Protein AF-A0A7U9RR04-F1 (afdb_monomer_lite)

Structure (mmCIF, N/CA/C/O backbone):
data_AF-A0A7U9RR04-F1
#
_entry.id   AF-A0A7U9RR04-F1
#
loop_
_atom_site.group_PDB
_atom_site.id
_atom_site.type_symbol
_atom_site.label_atom_id
_atom_site.label_alt_id
_atom_site.label_comp_id
_atom_site.label_asym_id
_atom_site.label_entity_id
_atom_site.label_seq_id
_atom_site.pdbx_PDB_ins_code
_atom_site.Cartn_x
_atom_site.Cartn_y
_atom_site.Cartn_z
_atom_site.occupancy
_atom_site.B_iso_or_equiv
_atom_site.auth_seq_id
_atom_site.auth_comp_id
_atom_site.auth_asym_id
_atom_site.auth_atom_id
_atom_site.pdbx_PDB_model_num
ATOM 1 N N . MET A 1 1 ? -6.476 0.938 -19.647 1.00 57.84 1 MET A N 1
ATOM 2 C CA . MET A 1 1 ? -6.197 -0.479 -19.330 1.00 57.84 1 MET A CA 1
ATOM 3 C C . MET A 1 1 ? -5.386 -0.467 -18.049 1.00 57.84 1 MET A C 1
ATOM 5 O O . MET A 1 1 ? -4.380 0.226 -18.029 1.00 57.84 1 MET A O 1
ATOM 9 N N . ILE A 1 2 ? -5.877 -1.112 -16.991 1.00 77.31 2 ILE A N 1
ATOM 10 C CA . ILE A 1 2 ? -5.195 -1.214 -15.692 1.00 77.31 2 ILE A CA 1
ATOM 11 C C . ILE A 1 2 ? -4.147 -2.311 -15.855 1.00 77.31 2 ILE A C 1
ATOM 13 O O . ILE A 1 2 ? -4.520 -3.467 -16.023 1.00 77.31 2 ILE A O 1
ATOM 17 N N . SER A 1 3 ? -2.876 -1.935 -15.937 1.00 88.44 3 SER A N 1
ATOM 18 C CA . SER A 1 3 ? -1.761 -2.870 -16.095 1.00 88.44 3 SER A CA 1
ATOM 19 C C . SER A 1 3 ? -0.471 -2.170 -15.695 1.00 88.44 3 SER A C 1
ATOM 21 O O . SER A 1 3 ? -0.261 -1.012 -16.068 1.00 88.44 3 SER A O 1
ATOM 23 N N . ILE A 1 4 ? 0.404 -2.858 -14.965 1.00 88.69 4 ILE A N 1
ATOM 24 C CA . ILE A 1 4 ? 1.679 -2.312 -14.480 1.00 88.69 4 ILE A CA 1
ATOM 25 C C . ILE A 1 4 ? 2.659 -2.003 -15.614 1.00 88.69 4 ILE A C 1
ATOM 27 O O . ILE A 1 4 ? 3.619 -1.265 -15.419 1.00 88.69 4 ILE A O 1
ATOM 31 N N . ILE A 1 5 ? 2.417 -2.510 -16.827 1.00 90.38 5 ILE A N 1
ATOM 32 C CA . ILE A 1 5 ? 3.210 -2.136 -18.006 1.00 90.38 5 ILE A CA 1
ATOM 33 C C . ILE A 1 5 ? 3.003 -0.665 -18.387 1.00 90.38 5 ILE A C 1
ATOM 35 O O . ILE A 1 5 ? 3.843 -0.063 -19.053 1.00 90.38 5 ILE A O 1
ATOM 39 N N . ASN A 1 6 ? 1.871 -0.081 -17.991 1.00 88.44 6 ASN A N 1
ATOM 40 C CA . ASN A 1 6 ? 1.557 1.311 -18.241 1.00 88.44 6 ASN A CA 1
ATOM 41 C C . ASN A 1 6 ? 2.183 2.178 -17.143 1.00 88.44 6 ASN A C 1
ATOM 43 O O . ASN A 1 6 ? 1.779 2.103 -15.986 1.00 88.44 6 ASN A O 1
ATOM 47 N N . TRP A 1 7 ? 3.153 3.015 -17.520 1.00 87.94 7 TRP A N 1
ATOM 48 C CA . TRP A 1 7 ? 3.870 3.881 -16.582 1.00 87.94 7 TRP A CA 1
ATOM 49 C C . TRP A 1 7 ? 2.954 4.760 -15.707 1.00 87.94 7 TRP A C 1
ATOM 51 O O . TRP A 1 7 ? 3.095 4.687 -14.489 1.00 87.94 7 TRP A O 1
ATOM 61 N N . PRO A 1 8 ? 1.978 5.508 -16.265 1.00 87.75 8 PRO A N 1
ATOM 62 C CA . PRO A 1 8 ? 0.986 6.238 -15.473 1.00 87.75 8 PRO A CA 1
ATOM 63 C C . PRO A 1 8 ? 0.329 5.420 -14.361 1.00 87.75 8 PRO A C 1
ATOM 65 O O . PRO A 1 8 ? 0.243 5.862 -13.216 1.00 87.75 8 PRO A O 1
ATOM 68 N N . PHE A 1 9 ? -0.122 4.210 -14.699 1.00 89.00 9 PHE A N 1
ATOM 69 C CA . PHE A 1 9 ? -0.747 3.322 -13.732 1.00 89.00 9 PHE A CA 1
ATOM 70 C C . PHE A 1 9 ? 0.256 2.823 -12.691 1.00 89.00 9 PHE A C 1
ATOM 72 O O . PHE A 1 9 ? -0.046 2.863 -11.502 1.00 89.00 9 PHE A O 1
ATOM 79 N N . LEU A 1 10 ? 1.442 2.378 -13.115 1.00 91.38 10 LEU A N 1
ATOM 80 C CA . LEU A 1 10 ? 2.471 1.888 -12.199 1.00 91.38 10 LEU A CA 1
ATOM 81 C C . LEU A 1 10 ? 2.908 2.968 -11.211 1.00 91.38 10 LEU A C 1
ATOM 83 O O . LEU A 1 10 ? 3.030 2.690 -10.024 1.00 91.38 10 LEU A O 1
ATOM 87 N N . HIS A 1 11 ? 3.122 4.195 -11.677 1.00 89.88 11 HIS A N 1
ATOM 88 C CA . HIS A 1 11 ? 3.513 5.294 -10.804 1.00 89.88 11 HIS A CA 1
ATOM 89 C C . HIS A 1 11 ? 2.420 5.577 -9.771 1.00 89.88 11 HIS A C 1
ATOM 91 O O . HIS A 1 11 ? 2.720 5.609 -8.580 1.00 89.88 11 HIS A O 1
ATOM 97 N N . TYR A 1 12 ? 1.154 5.694 -10.190 1.00 90.06 12 TYR A N 1
ATOM 98 C CA . TYR A 1 12 ? 0.020 5.774 -9.257 1.00 90.06 12 TYR A CA 1
ATOM 99 C C . TYR A 1 12 ? 0.043 4.621 -8.239 1.00 90.06 12 TYR A C 1
ATOM 101 O O . TYR A 1 12 ? -0.064 4.852 -7.035 1.00 90.06 12 TYR A O 1
ATOM 109 N N . TRP A 1 13 ? 0.219 3.391 -8.722 1.00 92.94 13 TRP A N 1
ATOM 110 C CA . TRP A 1 13 ? 0.186 2.182 -7.907 1.00 92.94 13 TRP A CA 1
ATOM 111 C C . TRP A 1 13 ? 1.279 2.178 -6.833 1.00 92.94 13 TRP A C 1
ATOM 113 O O . TRP A 1 13 ? 0.995 1.885 -5.673 1.00 92.94 13 TRP A O 1
ATOM 123 N N . LEU A 1 14 ? 2.508 2.564 -7.191 1.00 93.50 14 LEU A N 1
ATOM 124 C CA . LEU A 1 14 ? 3.641 2.638 -6.264 1.00 93.50 14 LEU A CA 1
ATOM 125 C C . LEU A 1 14 ? 3.381 3.612 -5.100 1.00 93.50 14 LEU A C 1
ATOM 127 O O . LEU A 1 14 ? 3.750 3.313 -3.968 1.00 93.50 14 LEU A O 1
ATOM 131 N N . TYR A 1 15 ? 2.691 4.730 -5.347 1.00 90.19 15 TYR A N 1
ATOM 132 C CA . TYR A 1 15 ? 2.271 5.652 -4.284 1.00 90.19 15 TYR A CA 1
ATOM 133 C C . TYR A 1 15 ? 1.107 5.105 -3.459 1.00 90.19 15 TYR A C 1
ATOM 135 O O . TYR A 1 15 ? 1.185 5.026 -2.236 1.00 90.19 15 TYR A O 1
ATOM 143 N N . ALA A 1 16 ? 0.016 4.733 -4.129 1.00 90.19 16 ALA A N 1
ATOM 144 C CA . ALA A 1 16 ? -1.266 4.478 -3.480 1.00 90.19 16 ALA A CA 1
ATOM 145 C C . ALA A 1 16 ? -1.314 3.142 -2.721 1.00 90.19 16 ALA A C 1
ATOM 147 O O . ALA A 1 16 ? -2.088 2.994 -1.769 1.00 90.19 16 ALA A O 1
ATOM 148 N N . ALA A 1 17 ? -0.524 2.158 -3.160 1.00 92.50 17 ALA A N 1
ATOM 149 C CA . ALA A 1 17 ? -0.604 0.788 -2.669 1.00 92.50 17 ALA A CA 1
ATOM 150 C C . ALA A 1 17 ? 0.470 0.441 -1.622 1.00 92.50 17 ALA A C 1
ATOM 152 O O . ALA A 1 17 ? 0.236 -0.457 -0.817 1.00 92.50 17 ALA A O 1
ATOM 153 N N . PHE A 1 18 ? 1.590 1.174 -1.562 1.00 90.31 18 PHE A N 1
ATOM 154 C CA . PHE A 1 18 ? 2.725 0.887 -0.664 1.00 90.31 18 PHE A CA 1
ATOM 155 C C . PHE A 1 18 ? 3.020 2.001 0.360 1.00 90.31 18 PHE A C 1
ATOM 157 O O . PHE A 1 18 ? 4.162 2.454 0.461 1.00 90.31 18 PHE A O 1
ATOM 164 N N . PRO A 1 19 ? 2.037 2.472 1.149 1.00 81.44 19 PRO A N 1
ATOM 165 C CA . PRO A 1 19 ? 2.275 3.558 2.102 1.00 81.44 19 PRO A CA 1
ATOM 166 C C . PRO A 1 19 ? 3.148 3.156 3.300 1.00 81.44 19 PRO A C 1
ATOM 168 O O . PRO A 1 19 ? 3.658 4.037 3.977 1.00 81.44 19 PRO A O 1
ATOM 171 N N . HIS A 1 20 ? 3.329 1.854 3.543 1.00 80.12 20 HIS A N 1
ATOM 172 C CA . HIS A 1 20 ? 4.214 1.323 4.587 1.00 80.12 20 HIS A CA 1
ATOM 173 C C . HIS A 1 20 ? 5.688 1.280 4.167 1.00 80.12 20 HIS A C 1
ATOM 175 O O . HIS A 1 20 ? 6.570 1.250 5.013 1.00 80.12 20 HIS A O 1
ATOM 181 N N . CYS A 1 21 ? 5.975 1.340 2.864 1.00 87.38 21 CYS A N 1
ATOM 182 C CA . CYS A 1 21 ? 7.341 1.428 2.362 1.00 87.38 21 CYS A CA 1
A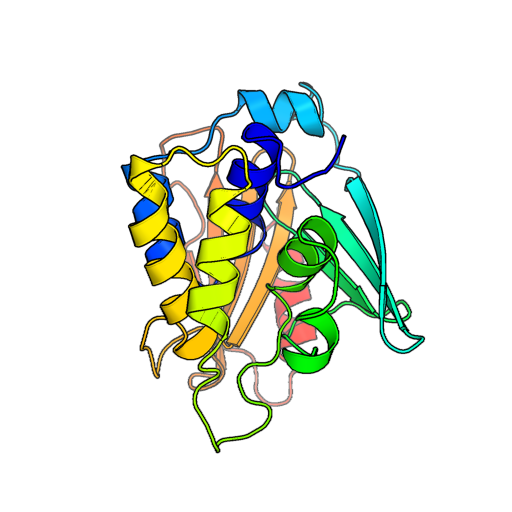TOM 183 C C . CYS A 1 21 ? 7.795 2.901 2.354 1.00 87.38 21 CYS A C 1
ATOM 185 O O . CYS A 1 21 ? 7.899 3.521 1.294 1.00 87.38 21 CYS A O 1
ATOM 187 N N . TYR A 1 22 ? 8.035 3.495 3.520 1.00 84.62 22 TYR A N 1
ATOM 188 C CA . TYR A 1 22 ? 8.605 4.837 3.703 1.00 84.62 22 TYR A CA 1
ATOM 189 C C . TYR A 1 22 ? 9.835 5.127 2.831 1.00 84.62 22 TYR A C 1
ATOM 191 O O . TYR A 1 22 ? 9.945 6.221 2.271 1.00 84.62 22 TYR A O 1
ATOM 199 N N . GLY A 1 23 ? 10.756 4.173 2.678 1.00 87.75 23 GLY A N 1
ATOM 200 C CA . GLY A 1 23 ? 11.920 4.294 1.798 1.00 87.75 23 GLY A CA 1
ATOM 201 C C . GLY A 1 23 ? 11.505 4.544 0.349 1.00 87.75 23 GLY A C 1
ATOM 202 O O . GLY A 1 23 ? 12.006 5.470 -0.297 1.00 87.75 23 GLY A O 1
ATOM 203 N N . LEU A 1 24 ? 10.507 3.789 -0.121 1.00 91.88 24 LEU A N 1
ATOM 204 C CA . LEU A 1 24 ? 9.911 3.969 -1.441 1.00 91.88 24 LEU A CA 1
ATOM 205 C C . LEU A 1 24 ? 9.199 5.322 -1.533 1.00 91.88 24 LEU A C 1
ATOM 207 O O . LEU A 1 24 ? 9.455 6.065 -2.477 1.00 91.88 24 LEU A O 1
ATOM 211 N N . GLN A 1 25 ? 8.357 5.679 -0.559 1.00 88.12 25 GLN A N 1
ATOM 212 C CA . GLN A 1 25 ? 7.621 6.949 -0.570 1.00 88.12 25 GLN A CA 1
ATOM 213 C C . GLN A 1 25 ? 8.573 8.152 -0.652 1.00 88.12 25 GLN A C 1
ATOM 215 O O . GLN A 1 25 ? 8.393 9.034 -1.493 1.00 88.12 25 GLN A O 1
ATOM 220 N N . ASN A 1 26 ? 9.642 8.157 0.149 1.00 88.06 26 ASN A N 1
ATOM 221 C CA . ASN A 1 26 ? 10.666 9.204 0.127 1.00 88.06 26 ASN A CA 1
ATOM 222 C C . ASN A 1 26 ? 11.401 9.273 -1.216 1.00 88.06 26 ASN A C 1
ATOM 224 O O . ASN A 1 26 ? 11.666 10.366 -1.726 1.00 88.06 26 ASN A O 1
ATOM 228 N N . TYR A 1 27 ? 11.732 8.118 -1.799 1.00 91.94 27 TYR A N 1
ATOM 229 C CA . TYR A 1 27 ? 12.376 8.061 -3.107 1.00 91.94 27 TYR A CA 1
ATOM 230 C C . TYR A 1 27 ? 11.467 8.634 -4.195 1.00 91.94 27 TYR A C 1
ATOM 232 O O . TYR A 1 27 ? 11.885 9.510 -4.958 1.00 91.94 27 TYR A O 1
ATOM 240 N N . LEU A 1 28 ? 10.213 8.182 -4.239 1.00 91.56 28 LEU A N 1
ATOM 241 C CA . LEU A 1 28 ? 9.238 8.640 -5.218 1.00 91.56 28 LEU A CA 1
ATOM 242 C C . LEU A 1 28 ? 9.018 10.151 -5.092 1.00 91.56 28 LEU A C 1
ATOM 244 O O . LEU A 1 28 ? 9.171 10.861 -6.077 1.00 91.56 28 LEU A O 1
ATOM 248 N N . LEU A 1 29 ? 8.775 10.681 -3.887 1.00 87.56 29 LEU A N 1
ATOM 249 C CA . LEU A 1 29 ? 8.591 12.126 -3.668 1.00 87.56 29 LEU A CA 1
ATOM 250 C C . LEU A 1 29 ? 9.752 12.969 -4.209 1.00 87.56 29 LEU A C 1
ATOM 252 O O . LEU A 1 29 ? 9.538 14.078 -4.698 1.00 87.56 29 LEU A O 1
ATOM 256 N N . LYS A 1 30 ? 10.978 12.448 -4.135 1.00 90.31 30 LYS A N 1
ATOM 257 C CA . LYS A 1 30 ? 12.182 13.164 -4.556 1.00 90.31 30 LYS A CA 1
ATOM 258 C C . LYS A 1 30 ? 12.446 13.088 -6.058 1.00 90.31 30 LYS A C 1
ATOM 260 O O . LYS A 1 30 ? 12.899 14.074 -6.637 1.00 90.31 30 LYS A O 1
ATOM 265 N N . TYR A 1 31 ? 12.239 11.925 -6.669 1.00 92.62 31 TYR A N 1
ATOM 266 C CA . TYR A 1 31 ? 12.699 11.652 -8.037 1.00 92.62 31 TYR A CA 1
ATOM 267 C C . TYR A 1 31 ? 11.565 11.473 -9.043 1.00 92.62 31 TYR A C 1
ATOM 269 O O . TYR A 1 31 ? 11.753 11.723 -10.230 1.00 92.62 31 TYR A O 1
ATOM 277 N N . LEU A 1 32 ? 10.396 11.0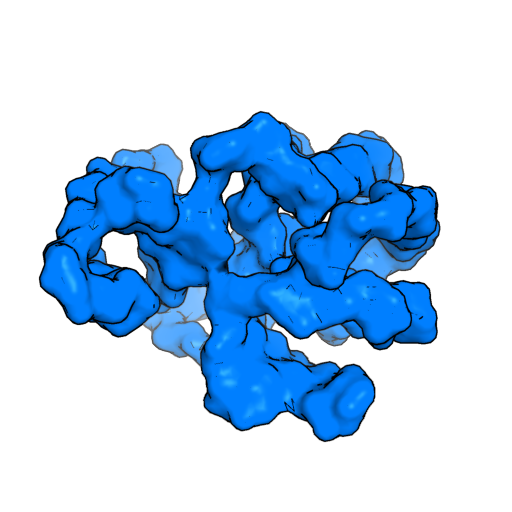61 -8.569 1.00 89.56 32 LEU A N 1
ATOM 278 C CA . LEU A 1 32 ? 9.222 10.717 -9.358 1.00 89.56 32 LEU A CA 1
ATOM 279 C C . LEU A 1 32 ? 7.970 11.284 -8.668 1.00 89.56 32 LEU A C 1
ATOM 281 O O . LEU A 1 32 ? 7.101 10.512 -8.267 1.00 89.56 32 LEU A O 1
ATOM 285 N N . PRO A 1 33 ? 7.867 12.613 -8.474 1.00 81.56 33 PRO A N 1
ATOM 286 C CA . PRO A 1 33 ? 6.768 13.200 -7.726 1.00 81.56 33 PRO A CA 1
ATOM 287 C C . PRO A 1 33 ? 5.422 12.922 -8.396 1.00 81.56 33 PRO A C 1
ATOM 289 O O . PRO A 1 33 ? 5.323 12.679 -9.602 1.00 81.56 33 PRO A O 1
ATOM 292 N N . TYR A 1 34 ? 4.375 12.966 -7.582 1.00 73.31 34 TYR A N 1
ATOM 293 C CA . TYR A 1 34 ? 3.012 12.699 -8.007 1.00 73.31 34 TYR A CA 1
ATOM 294 C C . TYR A 1 34 ? 2.597 13.603 -9.186 1.00 73.31 34 TYR A C 1
ATOM 296 O O . TYR A 1 34 ? 2.760 14.821 -9.129 1.00 73.31 34 TYR A O 1
ATOM 304 N N . SER A 1 35 ? 2.021 13.020 -10.244 1.00 71.12 35 SER A N 1
ATOM 305 C CA . SER A 1 35 ? 1.478 13.773 -11.383 1.00 71.12 35 SER A CA 1
ATOM 306 C C . SER A 1 35 ? -0.050 13.774 -11.365 1.00 71.12 35 SER A C 1
ATOM 308 O O . SER A 1 35 ? -0.688 12.721 -11.441 1.00 71.12 35 SER A O 1
ATOM 310 N N . GLN A 1 36 ? -0.654 14.968 -11.333 1.00 71.88 36 GLN A N 1
ATOM 311 C CA . GLN A 1 36 ? -2.111 15.125 -11.441 1.00 71.88 36 GLN A CA 1
ATOM 312 C C . GLN A 1 36 ? -2.664 14.583 -12.768 1.00 71.88 36 GLN A C 1
ATOM 314 O O . GLN A 1 36 ? -3.822 14.173 -12.835 1.00 71.88 36 GLN A O 1
ATOM 319 N N . GLU A 1 37 ? -1.840 14.527 -13.818 1.00 70.12 37 GLU A N 1
ATOM 320 C CA . GLU A 1 37 ? -2.254 14.038 -15.134 1.00 70.12 37 GLU A CA 1
ATOM 321 C C . GLU A 1 37 ? -2.767 12.595 -15.078 1.00 70.12 37 GLU A C 1
ATOM 323 O O . GLU A 1 37 ? -3.706 12.249 -15.793 1.00 70.12 37 GLU A O 1
ATOM 328 N N . TRP A 1 38 ? -2.208 11.752 -14.209 1.00 70.50 38 TRP A N 1
ATOM 329 C CA . TRP A 1 38 ? -2.617 10.349 -14.118 1.00 70.50 38 TRP A CA 1
ATOM 330 C C . TRP A 1 38 ? -3.865 10.143 -13.280 1.00 70.50 38 TRP A C 1
ATOM 332 O O . TRP A 1 38 ? -4.707 9.329 -13.666 1.00 70.50 38 TRP A O 1
ATOM 342 N N . ILE A 1 39 ? -4.050 10.931 -12.213 1.00 73.25 39 ILE A N 1
ATOM 343 C CA . ILE A 1 39 ? -5.343 10.985 -11.517 1.00 73.25 39 ILE A CA 1
ATOM 344 C C . ILE A 1 39 ? -6.430 11.328 -12.520 1.00 73.25 39 ILE A C 1
ATOM 346 O O . ILE A 1 39 ? -7.452 10.651 -12.566 1.00 73.25 39 ILE A O 1
ATOM 350 N N . TYR A 1 40 ? -6.202 12.334 -13.364 1.00 76.94 40 TYR A N 1
ATOM 351 C CA . TYR A 1 40 ? -7.196 12.741 -14.349 1.00 76.94 40 TYR A CA 1
ATOM 352 C C . TYR A 1 40 ? -7.453 11.671 -15.409 1.00 76.94 40 TYR A C 1
ATOM 354 O O . TYR A 1 40 ? -8.599 11.488 -15.818 1.00 76.94 40 TYR A O 1
ATOM 362 N N . GLN A 1 41 ? -6.427 10.926 -15.827 1.00 75.12 41 GLN A N 1
ATOM 363 C CA . GLN A 1 41 ? -6.595 9.813 -16.766 1.00 75.12 41 GLN A CA 1
ATOM 364 C C . GLN A 1 41 ? -7.397 8.645 -16.175 1.00 75.12 41 GLN A C 1
ATOM 366 O O . GLN A 1 41 ? -8.171 8.021 -16.901 1.00 75.12 41 GLN A O 1
ATOM 371 N N . MET A 1 42 ? -7.223 8.345 -14.886 1.00 73.81 42 MET A N 1
ATOM 372 C CA . MET A 1 42 ? -7.854 7.195 -14.225 1.00 73.81 42 MET A CA 1
ATOM 373 C C . MET A 1 42 ? -9.224 7.522 -13.614 1.00 73.81 42 MET A C 1
ATOM 375 O O . MET A 1 42 ? -10.133 6.696 -13.671 1.00 73.81 42 MET A O 1
ATOM 379 N N . PHE A 1 43 ? -9.381 8.722 -13.056 1.00 76.38 43 PHE A N 1
ATOM 380 C CA . PHE A 1 43 ? -10.518 9.124 -12.217 1.00 76.38 43 PHE A CA 1
ATOM 381 C C . PHE A 1 43 ? -11.269 10.356 -12.741 1.00 76.38 43 PHE A C 1
ATOM 383 O O . PHE A 1 43 ? -12.234 10.801 -12.117 1.00 76.38 43 PHE A O 1
ATOM 390 N N . GLY A 1 44 ? -10.856 10.900 -13.889 1.00 73.75 44 GLY A N 1
ATOM 391 C CA . GLY A 1 44 ? -11.456 12.087 -14.493 1.00 73.75 44 GLY A CA 1
ATOM 392 C C . GLY A 1 44 ? -11.004 13.400 -13.848 1.00 73.75 44 GLY A C 1
ATOM 393 O O . GLY A 1 44 ? -10.326 13.431 -12.826 1.00 73.75 44 GLY A O 1
ATOM 394 N N . THR A 1 45 ? -11.377 14.515 -14.476 1.00 68.56 45 THR A N 1
ATOM 395 C CA . THR A 1 45 ? -10.927 15.868 -14.097 1.00 68.56 45 THR A CA 1
ATOM 396 C C . THR A 1 45 ? -11.792 16.544 -13.035 1.00 68.56 45 THR A C 1
ATOM 398 O O . THR A 1 45 ? -11.436 17.617 -12.555 1.00 68.56 45 THR A O 1
ATOM 401 N N . ASP A 1 46 ? -12.950 15.973 -12.690 1.00 68.00 46 ASP A N 1
ATOM 402 C CA . ASP A 1 46 ? -13.842 16.561 -11.689 1.00 68.00 46 ASP A CA 1
ATOM 403 C C . ASP A 1 46 ? -13.391 16.162 -10.282 1.00 68.00 46 ASP A C 1
ATOM 405 O O . ASP A 1 46 ? -13.853 15.183 -9.690 1.00 68.00 46 ASP A O 1
ATOM 409 N N . THR A 1 47 ? -12.441 16.925 -9.743 1.00 61.84 47 THR A N 1
ATOM 410 C CA . THR A 1 47 ? -11.883 16.666 -8.415 1.00 61.84 47 THR A CA 1
ATOM 411 C C . THR A 1 47 ? -12.909 16.839 -7.297 1.00 61.84 47 THR A C 1
ATOM 413 O O . THR A 1 47 ? -12.693 16.298 -6.222 1.00 61.84 47 THR A O 1
ATOM 416 N N . LYS A 1 48 ? -14.048 17.505 -7.545 1.00 60.19 48 LYS A N 1
ATOM 417 C CA . LYS A 1 48 ? -15.046 17.865 -6.525 1.00 60.19 48 LYS A CA 1
ATOM 418 C C . LYS A 1 48 ? -16.163 16.840 -6.319 1.00 60.19 48 LYS A C 1
ATOM 420 O O . LYS A 1 48 ? -16.944 17.007 -5.385 1.00 60.19 48 LYS A O 1
ATOM 425 N N . GLN A 1 49 ? -16.265 15.816 -7.164 1.00 63.31 49 GLN A N 1
ATOM 426 C CA . GLN A 1 49 ? -17.246 14.744 -6.981 1.00 63.31 49 GLN A CA 1
ATOM 427 C C . GLN A 1 49 ? -16.750 13.661 -6.022 1.00 63.31 49 GLN A C 1
ATOM 429 O O . GLN A 1 49 ? -15.562 13.342 -5.977 1.00 63.31 49 GLN A O 1
ATOM 434 N N . GLU A 1 50 ? -17.701 13.093 -5.281 1.00 61.81 50 GLU A N 1
ATOM 435 C CA . GLU A 1 50 ? -17.509 11.924 -4.427 1.00 61.81 50 GLU A CA 1
ATOM 436 C C . GLU A 1 50 ? -16.993 10.746 -5.271 1.00 61.81 50 GLU A C 1
ATOM 438 O O . GLU A 1 50 ? -17.510 10.452 -6.354 1.00 61.81 50 GLU A O 1
ATOM 443 N N . ILE A 1 51 ? -15.910 10.115 -4.820 1.00 68.25 51 ILE A N 1
ATOM 444 C CA . ILE A 1 51 ? -15.115 9.216 -5.658 1.00 68.25 51 ILE A CA 1
ATOM 445 C C . ILE A 1 51 ? -15.709 7.815 -5.614 1.00 68.25 51 ILE A C 1
ATOM 447 O O . ILE A 1 51 ? -15.787 7.184 -4.563 1.00 68.25 51 ILE A O 1
ATOM 451 N N . THR A 1 52 ? -16.074 7.298 -6.785 1.00 79.12 52 THR A N 1
ATOM 452 C CA . THR A 1 52 ? -16.320 5.864 -6.954 1.00 79.12 52 THR A CA 1
ATOM 453 C C . THR A 1 52 ? -14.984 5.184 -7.258 1.00 79.12 52 THR A C 1
ATOM 455 O O . THR A 1 52 ? -14.368 5.530 -8.270 1.00 79.12 52 THR A O 1
ATOM 458 N N . PRO A 1 53 ? -14.512 4.236 -6.427 1.00 88.38 53 PRO A N 1
ATOM 459 C CA . PRO A 1 53 ? -13.252 3.558 -6.686 1.00 88.38 53 PRO A CA 1
ATOM 460 C C . PRO A 1 53 ? -13.331 2.718 -7.959 1.00 88.38 53 PRO A C 1
ATOM 462 O O . PRO A 1 53 ? -14.358 2.106 -8.271 1.00 88.38 53 PRO A O 1
ATOM 465 N N . VAL A 1 54 ? -12.211 2.630 -8.670 1.00 89.12 54 VAL A N 1
ATOM 466 C CA . VAL A 1 54 ? -12.052 1.673 -9.761 1.00 89.12 54 VAL A CA 1
ATOM 467 C C . VAL A 1 54 ? -11.904 0.285 -9.147 1.00 89.12 54 VAL A C 1
ATOM 469 O O . VAL A 1 54 ? -11.019 0.041 -8.329 1.00 89.12 54 VAL A O 1
ATOM 472 N N . ILE A 1 55 ? -12.796 -0.626 -9.534 1.00 92.31 55 ILE A N 1
ATOM 473 C CA . ILE A 1 55 ? -12.856 -1.977 -8.979 1.00 92.31 55 ILE A CA 1
ATOM 474 C C . ILE A 1 55 ? -12.112 -2.952 -9.886 1.00 92.31 55 ILE A C 1
ATOM 476 O O . ILE A 1 55 ? -12.431 -3.078 -11.069 1.00 92.31 55 ILE A O 1
ATOM 480 N N . HIS A 1 56 ? -11.174 -3.698 -9.310 1.00 93.31 56 HIS A N 1
ATOM 481 C CA . HIS A 1 56 ? -10.537 -4.845 -9.947 1.00 93.31 56 HIS A CA 1
ATOM 482 C C . HIS A 1 56 ? -10.758 -6.103 -9.106 1.00 93.31 56 HIS A C 1
ATOM 484 O O . HIS A 1 56 ? -10.803 -6.037 -7.879 1.00 93.31 56 HIS A O 1
ATOM 490 N N . LYS A 1 57 ? -10.943 -7.249 -9.761 1.00 94.94 57 LYS A N 1
ATOM 491 C CA . LYS A 1 57 ? -11.244 -8.519 -9.098 1.00 94.94 57 LYS A CA 1
ATOM 492 C C . LYS A 1 57 ? -10.202 -9.558 -9.461 1.00 94.94 57 LYS A C 1
ATOM 494 O O . LYS A 1 57 ? -9.950 -9.778 -10.642 1.00 94.94 57 LYS A O 1
ATOM 499 N N . VAL A 1 58 ? -9.677 -10.226 -8.446 1.00 93.69 58 VAL A N 1
ATOM 500 C CA . VAL A 1 58 ? -8.711 -11.316 -8.571 1.00 93.69 58 VAL A CA 1
ATOM 501 C C . VAL A 1 58 ? -9.232 -12.514 -7.787 1.00 93.69 58 VAL A C 1
ATOM 503 O O . VAL A 1 58 ? -9.865 -12.350 -6.746 1.00 93.69 58 VAL A O 1
ATOM 506 N N . ALA A 1 59 ? -8.975 -13.723 -8.278 1.00 91.50 59 ALA A N 1
ATOM 507 C CA . ALA A 1 59 ? -9.249 -14.949 -7.542 1.00 91.50 59 ALA A CA 1
ATOM 508 C C . ALA A 1 59 ? -7.939 -15.697 -7.281 1.00 91.50 59 ALA A C 1
ATOM 510 O O . ALA A 1 59 ? -7.220 -16.005 -8.232 1.00 91.50 59 ALA A O 1
ATOM 511 N N . ILE A 1 60 ? -7.650 -16.007 -6.015 1.00 89.81 60 ILE A N 1
ATOM 512 C CA . ILE A 1 60 ? -6.503 -16.841 -5.616 1.00 89.81 60 ILE A CA 1
ATOM 513 C C . ILE A 1 60 ? -6.985 -17.914 -4.647 1.00 89.81 60 ILE A C 1
ATOM 515 O O . ILE A 1 60 ? -7.791 -17.618 -3.768 1.00 89.81 60 ILE A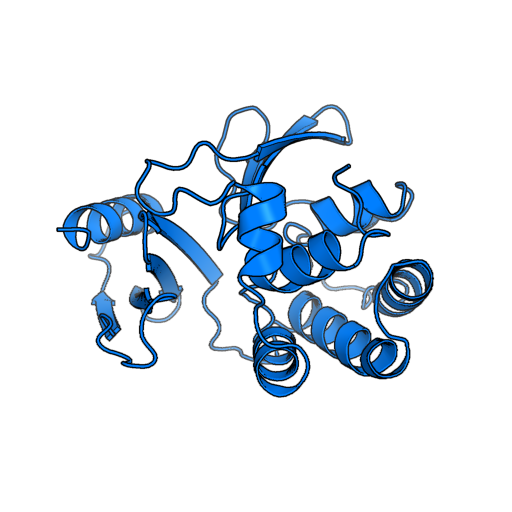 O 1
ATOM 519 N N . ASP A 1 61 ? -6.531 -19.158 -4.805 1.00 86.38 61 ASP A N 1
ATOM 520 C CA . ASP A 1 61 ? -6.854 -20.277 -3.902 1.00 86.38 61 ASP A CA 1
ATOM 521 C C . ASP A 1 61 ? -8.352 -20.408 -3.538 1.00 86.38 61 ASP A C 1
ATOM 523 O O . ASP A 1 61 ? -8.721 -20.794 -2.430 1.00 86.38 61 ASP A O 1
ATOM 527 N N . GLY A 1 62 ? -9.240 -20.067 -4.479 1.00 86.06 62 GLY A N 1
ATOM 528 C CA . GLY A 1 62 ? -10.694 -20.114 -4.292 1.00 86.06 62 GLY A CA 1
ATOM 529 C C . GLY A 1 62 ? -11.309 -18.948 -3.505 1.00 86.06 62 GLY A C 1
ATOM 530 O O . GLY A 1 62 ? -12.513 -18.980 -3.261 1.00 86.06 62 GLY A O 1
ATOM 531 N N . LYS A 1 63 ? -10.528 -17.927 -3.138 1.00 90.19 63 LYS A N 1
ATOM 532 C CA . LYS A 1 63 ? -10.994 -16.687 -2.497 1.00 90.19 63 LYS A CA 1
ATOM 533 C C . LYS A 1 63 ? -11.132 -15.564 -3.518 1.00 90.19 63 LYS A C 1
ATOM 535 O O . LYS A 1 63 ? -10.276 -15.422 -4.395 1.00 90.19 63 LYS A O 1
ATOM 540 N N . GLU A 1 64 ? -12.181 -14.750 -3.395 1.00 94.88 64 GLU A N 1
ATOM 541 C CA . GLU A 1 64 ? -12.324 -13.528 -4.199 1.00 94.88 64 GLU A CA 1
ATOM 542 C C . GLU A 1 64 ? -11.659 -12.358 -3.471 1.00 94.88 64 GLU A C 1
ATOM 544 O O . GLU A 1 64 ? -11.997 -12.055 -2.324 1.00 94.88 64 GLU A O 1
ATOM 549 N N . ILE A 1 65 ? -10.746 -11.679 -4.163 1.00 96.38 65 ILE A N 1
ATOM 550 C CA . ILE A 1 65 ? -10.128 -10.431 -3.724 1.00 96.38 65 ILE A CA 1
ATOM 551 C C . ILE A 1 65 ? -10.647 -9.304 -4.612 1.00 96.38 65 ILE A C 1
ATOM 553 O O . ILE A 1 65 ? -10.529 -9.339 -5.838 1.00 96.38 65 ILE A O 1
ATOM 557 N N . ILE A 1 66 ? -11.214 -8.285 -3.979 1.00 97.00 66 ILE A N 1
ATOM 558 C CA . ILE A 1 66 ? -11.649 -7.050 -4.619 1.00 97.00 66 ILE A CA 1
ATOM 559 C C . ILE A 1 66 ? -10.647 -5.963 -4.249 1.00 97.00 66 ILE A C 1
ATOM 561 O O . ILE A 1 66 ? -10.453 -5.666 -3.073 1.00 97.00 66 ILE A O 1
ATOM 565 N N . ILE A 1 67 ? -10.045 -5.359 -5.264 1.00 95.88 67 ILE A N 1
ATOM 566 C CA . ILE A 1 67 ? -9.126 -4.232 -5.147 1.00 95.88 67 ILE A CA 1
ATOM 567 C C . ILE A 1 67 ? -9.909 -2.974 -5.504 1.00 95.88 67 ILE A C 1
ATOM 569 O O . ILE A 1 67 ? -10.468 -2.868 -6.600 1.00 95.88 67 ILE A O 1
ATOM 573 N N . GLN A 1 68 ? -9.971 -2.037 -4.568 1.00 94.44 68 GLN A N 1
ATOM 574 C CA . GLN A 1 68 ? -10.655 -0.759 -4.714 1.00 94.44 68 GLN A CA 1
ATOM 575 C C . GLN A 1 68 ? -9.599 0.336 -4.825 1.00 94.44 68 GLN A C 1
ATOM 577 O O . GLN A 1 68 ? -8.950 0.692 -3.844 1.00 94.44 68 GLN A O 1
ATOM 582 N N . MET A 1 69 ? -9.406 0.841 -6.037 1.00 92.06 69 MET A N 1
ATOM 583 C CA . MET A 1 69 ? -8.452 1.904 -6.339 1.00 92.06 69 MET A CA 1
ATOM 584 C C . MET A 1 69 ? -9.158 3.256 -6.252 1.00 92.06 69 MET A C 1
ATOM 586 O O . MET A 1 69 ? -10.057 3.527 -7.048 1.00 92.06 69 MET A O 1
ATOM 590 N N . TYR A 1 70 ? -8.757 4.091 -5.297 1.00 90.19 70 TYR A N 1
ATOM 591 C CA . TYR A 1 70 ? -9.156 5.498 -5.174 1.00 90.19 70 TYR A CA 1
ATOM 592 C C . TYR A 1 70 ? -8.038 6.401 -5.712 1.00 90.19 70 TYR A C 1
ATOM 594 O O . TYR A 1 70 ? -7.027 5.887 -6.191 1.00 90.19 70 TYR A O 1
ATOM 602 N N . ARG A 1 71 ? -8.167 7.734 -5.682 1.00 86.38 71 ARG A N 1
ATOM 603 C CA . ARG A 1 71 ? -7.159 8.592 -6.344 1.00 86.38 71 ARG A CA 1
ATOM 604 C C . ARG A 1 71 ? -5.832 8.584 -5.604 1.00 86.38 71 ARG A C 1
ATOM 606 O O . ARG A 1 71 ? -4.786 8.629 -6.250 1.00 86.38 71 ARG A O 1
ATOM 613 N N . TYR A 1 72 ? -5.869 8.493 -4.277 1.00 86.12 72 TYR A N 1
ATOM 614 C CA . TYR A 1 72 ? -4.660 8.573 -3.451 1.00 86.12 72 TYR A CA 1
ATOM 615 C C . TYR A 1 72 ? -4.356 7.297 -2.666 1.00 86.12 72 TYR A C 1
ATOM 617 O O . TYR A 1 72 ? -3.270 7.175 -2.107 1.00 86.12 72 TYR A O 1
ATOM 625 N N . HIS A 1 73 ? -5.270 6.326 -2.633 1.00 90.56 73 HIS A N 1
ATOM 626 C CA . HIS A 1 73 ? -5.053 5.078 -1.906 1.00 90.56 73 HIS A CA 1
ATOM 627 C C . HIS A 1 73 ? -5.730 3.867 -2.544 1.00 90.56 73 HIS A C 1
ATOM 629 O O . HIS A 1 73 ? -6.588 3.982 -3.419 1.00 90.56 73 HIS A O 1
ATOM 635 N N . VAL A 1 74 ? -5.337 2.686 -2.067 1.00 93.06 74 VAL A N 1
ATOM 636 C CA . VAL A 1 74 ? -5.954 1.404 -2.421 1.00 93.06 74 VAL A CA 1
ATOM 637 C C . VAL A 1 74 ? -6.483 0.708 -1.170 1.00 93.06 74 VAL A C 1
ATOM 639 O O . VAL A 1 74 ? -5.822 0.702 -0.127 1.00 93.06 74 VAL A O 1
ATOM 642 N N . GLU A 1 75 ? -7.660 0.098 -1.291 1.00 94.25 75 GLU A N 1
ATOM 643 C CA . GLU A 1 75 ? -8.262 -0.782 -0.286 1.00 94.25 75 GLU A CA 1
ATOM 644 C C . GLU A 1 75 ? -8.488 -2.176 -0.866 1.00 94.25 75 GLU A C 1
ATOM 646 O O . GLU A 1 75 ? -8.715 -2.347 -2.067 1.00 94.25 75 GLU A O 1
ATOM 651 N N . TYR A 1 76 ? -8.469 -3.178 0.007 1.00 95.00 76 TYR A N 1
ATOM 652 C CA . TYR A 1 76 ? -8.692 -4.566 -0.367 1.00 95.00 76 TYR A CA 1
ATOM 653 C C . TYR A 1 76 ? -9.888 -5.123 0.389 1.00 95.00 76 TYR A C 1
ATOM 655 O O . TYR A 1 76 ? -10.118 -4.811 1.560 1.00 95.00 76 TYR A O 1
ATOM 663 N N . ARG A 1 77 ? -10.637 -6.001 -0.272 1.00 95.62 77 ARG A N 1
ATOM 664 C CA . ARG A 1 77 ? -11.639 -6.849 0.366 1.00 95.62 77 ARG A CA 1
ATOM 665 C C . ARG A 1 77 ? -11.411 -8.293 -0.026 1.00 95.62 77 ARG A C 1
ATOM 667 O O . ARG A 1 77 ? -11.174 -8.569 -1.194 1.00 95.62 77 ARG A O 1
ATOM 674 N N . MET A 1 78 ? -11.535 -9.205 0.927 1.00 94.38 78 MET A N 1
ATOM 675 C CA . MET A 1 78 ? -11.473 -10.644 0.685 1.00 94.38 78 MET A CA 1
ATOM 676 C C . MET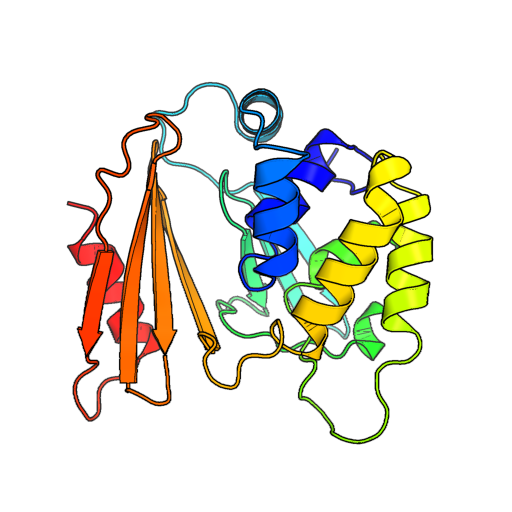 A 1 78 ? -12.749 -11.290 1.205 1.00 94.38 78 MET A C 1
ATOM 678 O O . MET A 1 78 ? -13.128 -11.084 2.360 1.00 94.38 78 MET A O 1
ATOM 682 N N . ASP A 1 79 ? -13.449 -12.011 0.329 1.00 91.12 79 ASP A N 1
ATOM 683 C CA . ASP A 1 79 ? -14.747 -12.640 0.613 1.00 91.12 79 ASP A CA 1
ATOM 684 C C . ASP A 1 79 ? -15.757 -11.666 1.261 1.00 91.12 79 ASP A C 1
ATOM 686 O O . ASP A 1 79 ? -16.460 -11.977 2.225 1.00 91.12 79 ASP A O 1
ATOM 690 N N . GLY A 1 80 ? -15.790 -10.434 0.742 1.00 89.62 80 GLY A N 1
ATOM 691 C CA . GLY A 1 80 ? -16.688 -9.366 1.190 1.00 89.62 80 GLY A CA 1
ATOM 692 C C . GLY A 1 80 ? -16.269 -8.637 2.472 1.00 89.62 80 GLY A C 1
ATOM 693 O O . GLY A 1 80 ? -16.968 -7.710 2.878 1.00 89.62 80 GLY A O 1
ATOM 694 N N . LYS A 1 81 ? -15.146 -9.005 3.100 1.00 91.81 81 LYS A N 1
ATOM 695 C CA . LYS A 1 81 ? -14.618 -8.338 4.301 1.00 91.81 81 LYS A CA 1
ATOM 696 C C . LYS A 1 81 ? -13.473 -7.399 3.957 1.00 91.81 81 LYS A C 1
ATOM 698 O O . LYS A 1 81 ? -12.615 -7.758 3.160 1.00 91.81 81 LYS A O 1
ATOM 703 N N . GLU A 1 82 ? -13.446 -6.230 4.588 1.00 91.81 82 GLU A N 1
ATOM 704 C CA . GLU A 1 82 ? -12.339 -5.275 4.472 1.00 91.81 82 GLU A CA 1
ATOM 705 C C . GLU A 1 82 ? -11.041 -5.877 5.014 1.00 91.81 82 GLU A C 1
ATOM 707 O O . GLU A 1 82 ? -11.015 -6.473 6.094 1.00 91.81 82 GLU A O 1
ATOM 712 N N . LEU A 1 83 ? -9.969 -5.722 4.240 1.00 90.12 83 LEU A N 1
ATOM 713 C CA . LEU A 1 83 ? -8.618 -6.098 4.613 1.00 90.12 83 LEU A CA 1
ATOM 714 C C . LEU A 1 83 ? -7.836 -4.845 4.977 1.00 90.12 83 LEU A C 1
ATOM 716 O O . LEU A 1 83 ? -7.574 -3.985 4.141 1.00 90.12 83 LEU A O 1
ATOM 720 N N . TYR A 1 84 ? -7.446 -4.779 6.241 1.00 83.19 84 TYR A N 1
ATOM 721 C CA . TYR A 1 84 ? -6.589 -3.731 6.789 1.00 83.19 84 TYR A CA 1
ATOM 722 C C . TYR A 1 84 ? -5.223 -4.277 7.218 1.00 83.19 84 TYR A C 1
ATOM 724 O O . TYR A 1 84 ? -4.373 -3.510 7.645 1.00 83.19 84 TYR A O 1
ATOM 732 N N . LYS A 1 85 ? -4.996 -5.591 7.100 1.00 82.19 85 LYS A N 1
ATOM 733 C CA . LYS A 1 85 ? -3.709 -6.242 7.360 1.00 82.19 85 LYS A CA 1
ATOM 734 C C . LYS A 1 85 ? -3.323 -7.132 6.180 1.00 82.19 85 LYS A C 1
ATOM 736 O O . LYS A 1 85 ? -4.224 -7.754 5.605 1.00 82.19 85 LYS A O 1
ATOM 741 N N . PRO A 1 86 ? -2.024 -7.234 5.859 1.00 85.81 86 PRO A N 1
ATOM 742 C CA . PRO A 1 86 ? -1.529 -8.261 4.956 1.00 85.81 86 PRO A CA 1
ATOM 743 C C . PRO A 1 86 ? -1.921 -9.661 5.446 1.00 85.81 86 PRO A C 1
ATOM 745 O O . PRO A 1 86 ? -1.995 -9.906 6.651 1.00 85.81 86 PRO A O 1
ATOM 748 N N . CYS A 1 87 ? -2.253 -10.559 4.520 1.00 86.62 87 CYS A N 1
ATOM 749 C CA . CYS A 1 87 ? -2.785 -11.883 4.860 1.00 86.62 87 CYS A CA 1
ATOM 750 C C . CYS A 1 87 ? -2.558 -12.962 3.790 1.00 86.62 87 CYS A C 1
ATOM 752 O O . CYS A 1 87 ? -3.141 -14.045 3.882 1.00 86.62 87 CYS A O 1
ATOM 754 N N . ILE A 1 88 ? -1.810 -12.659 2.728 1.00 88.12 88 ILE A N 1
ATOM 755 C CA . ILE A 1 88 ? -1.575 -13.581 1.612 1.00 88.12 88 ILE A CA 1
ATOM 756 C C . ILE A 1 88 ? -0.143 -14.091 1.670 1.00 88.12 88 ILE A C 1
ATOM 758 O O . ILE A 1 88 ? 0.782 -13.313 1.832 1.00 88.12 88 ILE A O 1
ATOM 762 N N . SER A 1 89 ? 0.069 -15.391 1.487 1.00 86.44 89 SER A N 1
ATOM 763 C CA . SER A 1 89 ? 1.428 -15.924 1.392 1.00 86.44 89 SER A CA 1
ATOM 764 C C . SER A 1 89 ? 2.090 -15.512 0.074 1.00 86.44 89 SER A C 1
ATOM 766 O O . SER A 1 89 ? 1.480 -15.635 -0.991 1.00 86.44 89 SER A O 1
ATOM 768 N N . TYR A 1 90 ? 3.376 -15.145 0.109 1.00 88.00 90 TYR A N 1
ATOM 769 C CA . TYR A 1 90 ? 4.175 -14.902 -1.102 1.00 88.00 90 TYR A CA 1
ATOM 770 C C . TYR A 1 90 ? 4.094 -16.073 -2.095 1.00 88.00 90 TYR A C 1
ATOM 772 O O . TYR A 1 90 ? 3.994 -15.895 -3.311 1.00 88.00 90 TYR A O 1
ATOM 780 N N . HIS A 1 91 ? 4.080 -17.304 -1.578 1.00 86.69 91 HIS A N 1
ATOM 781 C CA . HIS A 1 91 ? 4.003 -18.507 -2.400 1.00 86.69 91 HIS A CA 1
ATOM 782 C C . HIS A 1 91 ? 2.692 -18.644 -3.174 1.00 86.69 91 HIS A C 1
ATOM 784 O O . HIS A 1 91 ? 2.704 -19.281 -4.226 1.00 86.69 91 HIS A O 1
ATOM 790 N N . ALA A 1 92 ? 1.602 -18.040 -2.694 1.00 88.88 92 ALA A N 1
ATOM 791 C CA . ALA A 1 92 ? 0.318 -18.052 -3.387 1.00 88.88 92 ALA A CA 1
ATOM 792 C C . ALA A 1 92 ? 0.325 -17.155 -4.634 1.00 88.88 92 ALA A C 1
ATOM 794 O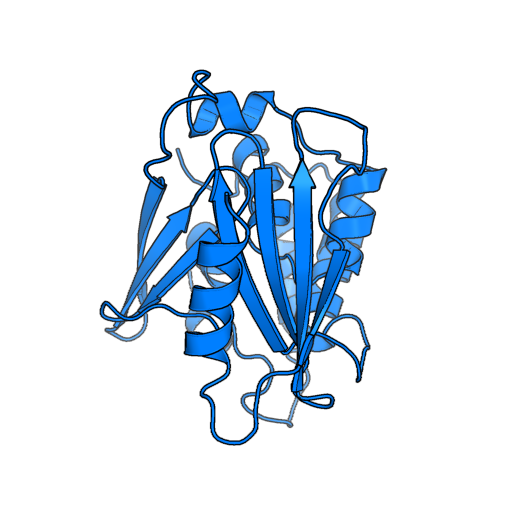 O . ALA A 1 92 ? -0.453 -17.392 -5.557 1.00 88.88 92 ALA A O 1
ATOM 795 N N . ILE A 1 93 ? 1.210 -16.148 -4.689 1.00 90.69 93 ILE A N 1
ATOM 796 C CA . ILE A 1 93 ? 1.215 -15.173 -5.786 1.00 90.69 93 ILE A CA 1
ATOM 797 C C . ILE A 1 93 ? 2.426 -15.261 -6.719 1.00 90.69 93 ILE A C 1
ATOM 799 O O . ILE A 1 93 ? 2.336 -14.808 -7.856 1.00 90.69 93 ILE A O 1
ATOM 803 N N . LYS A 1 94 ? 3.547 -15.862 -6.295 1.00 89.19 94 LYS A N 1
ATOM 804 C CA . LYS A 1 94 ? 4.813 -15.855 -7.062 1.00 89.19 94 LYS A CA 1
ATOM 805 C C . LYS A 1 94 ? 4.735 -16.448 -8.475 1.00 89.19 94 LYS A C 1
ATOM 807 O O . LYS A 1 94 ? 5.567 -16.137 -9.318 1.00 89.19 94 LYS A O 1
ATOM 812 N N . SER A 1 95 ? 3.771 -17.332 -8.736 1.00 89.06 95 SER A N 1
ATOM 813 C CA . SER A 1 95 ? 3.565 -17.951 -10.054 1.00 89.06 95 SER A CA 1
ATOM 814 C C . SER A 1 95 ? 2.451 -17.299 -10.876 1.00 89.06 95 SER A C 1
ATOM 816 O O . SER A 1 95 ? 2.095 -17.828 -11.929 1.00 89.06 95 SER A O 1
ATOM 818 N N . LEU A 1 96 ? 1.855 -16.213 -10.382 1.00 92.75 96 LEU A N 1
ATOM 819 C CA . LEU A 1 96 ? 0.844 -15.456 -11.113 1.00 92.75 96 LEU A CA 1
ATOM 820 C C . LEU A 1 96 ? 1.499 -14.591 -12.195 1.00 92.75 96 LEU A C 1
ATOM 822 O O . LEU A 1 96 ? 2.720 -14.424 -12.244 1.00 92.75 96 LEU A O 1
ATOM 826 N N . ASP A 1 97 ? 0.675 -14.056 -13.093 1.00 93.19 97 ASP A N 1
ATOM 827 C CA . ASP A 1 97 ? 1.138 -13.068 -14.057 1.00 93.19 97 ASP A CA 1
ATOM 828 C C . ASP A 1 97 ? 1.604 -11.781 -13.354 1.00 93.19 97 ASP A C 1
ATOM 830 O O . ASP A 1 97 ? 1.225 -11.493 -12.218 1.00 93.19 97 ASP A O 1
ATOM 834 N N . ASN A 1 98 ? 2.433 -11.002 -14.050 1.00 93.12 98 ASN A N 1
ATOM 835 C CA . ASN A 1 98 ? 3.070 -9.817 -13.485 1.00 93.12 98 ASN A CA 1
ATOM 836 C C . ASN A 1 98 ? 2.061 -8.779 -12.951 1.00 93.12 98 ASN A C 1
ATOM 838 O O . ASN A 1 98 ? 2.324 -8.186 -11.905 1.00 93.12 98 ASN A O 1
ATOM 842 N N . ASP A 1 99 ? 0.932 -8.562 -13.642 1.00 93.25 99 ASP A N 1
ATOM 843 C CA . ASP A 1 99 ? -0.093 -7.605 -13.202 1.00 93.25 99 ASP A CA 1
ATOM 844 C C . ASP A 1 99 ? -0.697 -8.084 -11.881 1.00 93.25 99 ASP A C 1
ATOM 846 O O . ASP A 1 99 ? -0.661 -7.364 -10.883 1.00 93.25 99 ASP A O 1
ATOM 850 N N . THR A 1 100 ? -1.180 -9.326 -11.843 1.00 94.19 100 THR A N 1
ATOM 851 C CA . THR A 1 100 ? -1.795 -9.896 -10.640 1.00 94.19 100 THR A CA 1
ATOM 852 C C . THR A 1 100 ? -0.814 -9.975 -9.470 1.00 94.19 100 THR A C 1
ATOM 854 O O . THR A 1 100 ? -1.184 -9.660 -8.340 1.00 94.19 100 THR A O 1
ATOM 857 N N . PHE A 1 101 ? 0.445 -10.344 -9.725 1.00 94.19 101 PHE A N 1
ATOM 858 C CA . PHE A 1 101 ? 1.499 -10.350 -8.711 1.00 94.19 101 PHE A CA 1
ATOM 859 C C . PHE A 1 101 ? 1.649 -8.970 -8.061 1.00 94.19 101 PHE A C 1
ATOM 861 O O . PHE A 1 101 ? 1.531 -8.843 -6.844 1.00 94.19 101 PHE A O 1
ATOM 868 N N . MET A 1 102 ? 1.854 -7.920 -8.863 1.00 94.50 102 MET A N 1
ATOM 869 C CA . MET A 1 102 ? 2.062 -6.565 -8.340 1.00 94.50 102 MET A CA 1
ATOM 870 C C . MET A 1 102 ? 0.820 -6.000 -7.655 1.00 94.50 102 MET A C 1
ATOM 872 O O . MET A 1 102 ? 0.946 -5.227 -6.705 1.00 94.50 102 MET A O 1
ATOM 876 N N . LEU A 1 103 ? -0.368 -6.386 -8.125 1.00 95.06 103 LEU A N 1
ATOM 877 C CA . LEU A 1 103 ? -1.640 -5.975 -7.542 1.00 95.06 103 LEU A CA 1
ATOM 878 C C . LEU A 1 103 ? -1.901 -6.598 -6.164 1.00 95.06 103 LEU A C 1
ATOM 880 O O . LEU A 1 103 ? -2.626 -6.012 -5.369 1.00 95.06 103 LEU A O 1
ATOM 884 N N . LEU A 1 104 ? -1.333 -7.768 -5.868 1.00 94.38 104 LEU A N 1
ATOM 885 C CA . LEU A 1 104 ? -1.488 -8.441 -4.572 1.00 94.38 104 LEU A CA 1
ATOM 886 C C . LEU A 1 104 ? -0.288 -8.257 -3.638 1.00 94.38 104 LEU A C 1
ATOM 888 O O . LEU A 1 104 ? -0.406 -8.520 -2.442 1.00 94.38 104 LEU A O 1
ATOM 892 N N . LEU A 1 105 ? 0.839 -7.774 -4.164 1.00 93.69 105 LEU A N 1
ATOM 893 C CA . LEU A 1 105 ? 2.074 -7.536 -3.419 1.00 93.69 105 LEU A CA 1
ATOM 894 C C . LEU A 1 105 ? 1.883 -6.743 -2.104 1.00 93.69 105 LEU A C 1
ATOM 896 O O . LEU A 1 105 ? 2.448 -7.162 -1.096 1.00 93.69 105 LEU A O 1
ATOM 900 N N . PRO A 1 106 ? 1.053 -5.680 -2.040 1.00 92.19 106 PRO A N 1
ATOM 901 C CA . PRO A 1 106 ? 0.855 -4.908 -0.806 1.00 92.19 106 PRO A CA 1
ATOM 902 C C . PRO A 1 106 ? 0.202 -5.650 0.362 1.00 92.19 106 PRO A C 1
ATOM 904 O O . PRO A 1 106 ? 0.223 -5.153 1.485 1.00 92.19 106 PRO A O 1
ATOM 907 N N . ILE A 1 107 ? -0.454 -6.783 0.103 1.00 90.56 107 ILE A N 1
ATOM 908 C CA . ILE A 1 107 ? -1.178 -7.555 1.123 1.00 90.56 107 ILE A CA 1
ATOM 909 C C . ILE A 1 107 ? -0.532 -8.916 1.385 1.00 90.56 107 ILE A C 1
ATOM 911 O O . ILE A 1 107 ? -1.171 -9.800 1.968 1.00 90.56 107 ILE A O 1
ATOM 915 N N . ILE A 1 108 ? 0.728 -9.087 0.979 1.00 88.56 108 ILE A N 1
ATOM 916 C CA . ILE A 1 108 ? 1.505 -10.268 1.338 1.00 88.56 108 ILE A CA 1
ATOM 917 C C . ILE A 1 108 ? 1.879 -10.205 2.817 1.00 88.56 108 ILE A C 1
ATOM 919 O O . ILE A 1 108 ? 2.483 -9.242 3.279 1.00 88.56 108 ILE A O 1
ATOM 923 N N . ASP A 1 109 ? 1.536 -11.255 3.554 1.00 83.88 109 ASP A N 1
ATOM 924 C CA . ASP A 1 109 ? 1.993 -11.447 4.921 1.00 83.88 109 ASP A CA 1
ATOM 925 C C . ASP A 1 109 ? 3.416 -12.012 4.917 1.00 83.88 109 ASP A C 1
ATOM 927 O O . ASP A 1 109 ? 3.644 -13.210 4.724 1.00 83.88 109 ASP A O 1
ATOM 931 N N . MET A 1 110 ? 4.384 -11.124 5.125 1.00 75.62 110 MET A N 1
ATOM 932 C CA . MET A 1 110 ? 5.798 -11.482 5.192 1.00 75.62 110 MET A CA 1
ATOM 933 C C . MET A 1 110 ? 6.182 -12.106 6.547 1.00 75.62 110 MET A C 1
ATOM 935 O O . MET A 1 110 ? 7.255 -12.698 6.653 1.00 75.62 110 MET A O 1
ATOM 939 N N . PHE A 1 111 ? 5.297 -12.070 7.554 1.00 66.62 111 PHE A N 1
ATOM 940 C CA . PHE A 1 111 ? 5.544 -12.583 8.907 1.00 66.62 111 PHE A CA 1
ATOM 941 C C . PHE A 1 111 ? 5.150 -14.055 9.098 1.00 66.62 111 PHE A C 1
ATOM 943 O O . PHE A 1 111 ? 5.423 -14.631 10.154 1.00 66.62 111 PHE A O 1
ATOM 950 N N . GLU A 1 112 ? 4.528 -14.698 8.101 1.00 58.94 112 GLU A N 1
ATOM 951 C CA . GLU A 1 112 ? 3.871 -15.997 8.296 1.00 58.94 112 GLU A CA 1
ATOM 952 C C . GLU A 1 112 ? 4.814 -17.186 8.581 1.00 58.94 112 GLU A C 1
ATOM 954 O O . GLU A 1 112 ? 4.303 -18.263 8.884 1.00 58.94 112 GLU A O 1
ATOM 959 N N . LYS A 1 113 ? 6.150 -17.038 8.541 1.00 51.62 113 LYS A N 1
ATOM 960 C CA . LYS A 1 113 ? 7.123 -17.961 9.170 1.00 51.62 113 LYS A CA 1
ATOM 961 C C . LYS A 1 113 ? 8.559 -17.451 9.041 1.00 51.62 113 LYS A C 1
ATOM 963 O O . LYS A 1 113 ? 9.134 -17.434 7.959 1.00 51.62 113 LYS A O 1
ATOM 968 N N . VAL A 1 114 ? 9.160 -17.158 10.190 1.00 50.28 114 VAL A N 1
ATOM 969 C CA . VAL A 1 114 ? 10.610 -17.138 10.411 1.00 50.28 114 VAL A CA 1
ATOM 970 C C . VAL A 1 114 ? 11.173 -18.521 10.061 1.00 50.28 114 VAL A C 1
ATOM 972 O O . VAL A 1 114 ? 11.146 -19.413 10.897 1.00 50.28 114 VAL A O 1
ATOM 975 N N . GLU A 1 115 ? 11.590 -18.722 8.813 1.00 43.78 115 GLU A N 1
ATOM 976 C CA . GLU A 1 115 ? 12.681 -19.614 8.390 1.00 43.78 115 GLU A CA 1
ATOM 977 C C . GLU A 1 115 ? 12.838 -19.501 6.863 1.00 43.78 115 GLU A C 1
ATOM 979 O O . GLU A 1 115 ? 12.075 -20.087 6.094 1.00 43.78 115 GLU A O 1
ATOM 984 N N . ASN A 1 116 ? 13.886 -18.770 6.468 1.00 49.31 116 ASN A N 1
ATOM 985 C CA . ASN A 1 116 ? 14.299 -18.358 5.120 1.00 49.31 116 ASN A CA 1
ATOM 986 C C . ASN A 1 116 ? 13.689 -17.029 4.658 1.00 49.31 116 ASN A C 1
ATOM 988 O O . ASN A 1 116 ? 12.544 -16.984 4.214 1.00 49.31 116 ASN A O 1
ATOM 992 N N . ASP A 1 117 ? 14.512 -15.972 4.714 1.00 57.03 117 ASP A N 1
ATOM 993 C CA . ASP A 1 117 ? 14.390 -14.774 3.874 1.00 57.03 117 ASP A CA 1
ATOM 994 C C . ASP A 1 117 ? 13.855 -15.191 2.510 1.00 57.03 117 ASP A C 1
ATOM 996 O O . ASP A 1 117 ? 14.427 -16.109 1.931 1.00 57.03 117 ASP A O 1
ATOM 1000 N N . TYR A 1 118 ? 12.773 -14.578 2.026 1.00 66.12 118 TYR A N 1
ATOM 1001 C CA . TYR A 1 118 ? 12.190 -14.864 0.715 1.00 66.12 118 TYR A CA 1
ATOM 1002 C C . TYR A 1 118 ? 13.240 -14.565 -0.368 1.00 66.12 118 TYR A C 1
ATOM 1004 O O . TYR A 1 118 ? 13.284 -13.444 -0.879 1.00 66.12 118 TYR A O 1
ATOM 1012 N N . PRO A 1 119 ? 14.106 -15.527 -0.746 1.00 64.31 119 PRO A N 1
ATOM 1013 C CA . PRO A 1 119 ? 15.352 -15.198 -1.435 1.00 64.31 119 PRO A CA 1
ATOM 1014 C C . PRO A 1 119 ? 15.071 -14.792 -2.885 1.00 64.31 119 PRO A C 1
ATOM 1016 O O . PRO A 1 119 ? 15.889 -14.152 -3.542 1.00 64.31 119 PRO A O 1
ATOM 1019 N N . ASP A 1 120 ? 13.873 -15.146 -3.351 1.00 82.44 120 ASP A N 1
ATOM 1020 C CA . ASP A 1 120 ? 13.364 -14.895 -4.681 1.00 82.44 120 ASP A CA 1
ATOM 1021 C C . ASP A 1 120 ? 12.576 -13.578 -4.779 1.00 82.44 120 ASP A C 1
ATOM 1023 O O . ASP A 1 120 ? 12.362 -13.129 -5.900 1.00 82.44 120 ASP A O 1
ATOM 1027 N N . LEU A 1 121 ? 12.189 -12.915 -3.670 1.00 88.06 121 LEU A N 1
ATOM 1028 C CA . LEU A 1 121 ? 11.373 -11.689 -3.736 1.00 88.06 121 LEU A CA 1
ATOM 1029 C C . LEU A 1 121 ? 12.089 -10.594 -4.526 1.00 88.06 121 LEU A C 1
ATOM 1031 O O . LEU A 1 121 ? 11.566 -10.113 -5.527 1.00 88.06 121 LEU A O 1
ATOM 1035 N N . LYS A 1 122 ? 13.305 -10.223 -4.119 1.00 91.19 122 LYS A N 1
ATOM 1036 C CA . LYS A 1 122 ? 14.086 -9.198 -4.817 1.00 91.19 122 LYS A CA 1
ATOM 1037 C C . LYS A 1 122 ? 14.364 -9.552 -6.288 1.00 91.19 122 LYS A C 1
ATOM 1039 O O . LYS A 1 122 ? 14.125 -8.695 -7.143 1.00 91.19 122 LYS A O 1
ATOM 1044 N N . PRO A 1 123 ? 14.829 -10.773 -6.634 1.00 92.94 123 PRO A N 1
ATOM 1045 C CA . PRO A 1 123 ? 14.929 -11.201 -8.031 1.00 92.94 123 PRO A CA 1
ATOM 1046 C C . PRO A 1 123 ? 13.613 -11.113 -8.816 1.00 92.94 123 PRO A C 1
ATOM 1048 O O . PRO A 1 123 ? 13.626 -10.679 -9.970 1.00 92.94 123 PRO A O 1
ATOM 1051 N N . ASP A 1 124 ? 12.484 -11.501 -8.219 1.00 93.62 124 ASP A N 1
ATOM 1052 C CA . ASP A 1 124 ? 11.174 -11.448 -8.869 1.00 93.62 124 ASP A CA 1
ATOM 1053 C C . ASP A 1 124 ? 10.699 -10.008 -9.070 1.00 93.62 124 ASP A C 1
ATOM 1055 O O . ASP A 1 124 ? 10.280 -9.665 -10.177 1.00 93.62 124 ASP A O 1
ATOM 1059 N N . LEU A 1 125 ? 10.850 -9.140 -8.064 1.00 94.69 125 LEU A N 1
ATOM 1060 C CA . LEU A 1 125 ? 10.592 -7.702 -8.179 1.00 94.69 125 LEU A CA 1
ATOM 1061 C C . LEU A 1 125 ? 11.408 -7.093 -9.314 1.00 94.69 125 LEU A C 1
ATOM 1063 O O . LEU A 1 125 ? 10.855 -6.390 -10.158 1.00 94.69 125 LEU A O 1
ATOM 1067 N N . HIS A 1 126 ? 12.705 -7.403 -9.376 1.00 96.19 126 HIS A N 1
ATOM 1068 C CA . HIS A 1 126 ? 13.587 -6.915 -10.435 1.00 96.19 126 HIS A CA 1
ATOM 1069 C C . HIS A 1 126 ? 13.112 -7.363 -11.816 1.00 96.19 126 HIS A C 1
ATOM 1071 O O . HIS A 1 126 ? 12.883 -6.532 -12.697 1.00 96.19 126 HIS A O 1
ATOM 1077 N N . ARG A 1 127 ? 12.878 -8.669 -11.990 1.00 95.00 127 ARG A N 1
ATOM 1078 C CA . ARG A 1 127 ? 12.396 -9.258 -13.247 1.00 95.00 127 ARG A CA 1
ATOM 1079 C C . ARG A 1 127 ? 11.077 -8.637 -13.697 1.00 95.00 127 ARG A C 1
ATOM 1081 O O . ARG A 1 127 ? 10.917 -8.370 -14.888 1.00 95.00 127 ARG A O 1
ATOM 1088 N N . ILE A 1 128 ? 10.132 -8.458 -12.777 1.00 94.62 128 ILE A N 1
ATOM 1089 C CA . ILE A 1 128 ? 8.798 -7.930 -13.068 1.00 94.62 128 ILE A CA 1
ATOM 1090 C C . ILE A 1 128 ? 8.890 -6.449 -13.422 1.00 94.62 128 ILE A C 1
ATOM 1092 O O . ILE A 1 128 ? 8.448 -6.065 -14.503 1.00 94.62 128 ILE A O 1
ATOM 1096 N N . LEU A 1 129 ? 9.521 -5.629 -12.576 1.00 95.44 129 LEU A N 1
ATOM 1097 C CA . LEU A 1 129 ? 9.641 -4.186 -12.792 1.00 95.44 129 LEU A CA 1
ATOM 1098 C C . LEU A 1 129 ? 10.459 -3.852 -14.046 1.00 95.44 129 LEU A C 1
ATOM 1100 O O . LEU A 1 129 ? 10.110 -2.911 -14.758 1.00 95.44 129 LEU A O 1
ATOM 1104 N N . ALA A 1 130 ? 11.458 -4.662 -14.406 1.00 95.19 130 ALA A N 1
ATOM 1105 C CA . ALA A 1 130 ? 12.205 -4.513 -15.659 1.00 95.19 130 ALA A CA 1
ATOM 1106 C C . ALA A 1 130 ? 11.344 -4.691 -16.926 1.00 95.19 130 ALA A C 1
ATOM 1108 O O . ALA A 1 130 ? 11.758 -4.285 -18.014 1.00 95.19 130 ALA A O 1
ATOM 1109 N N . GLN A 1 131 ? 10.166 -5.308 -16.803 1.00 93.69 131 GLN A N 1
ATOM 1110 C CA . GLN A 1 131 ? 9.206 -5.527 -17.891 1.00 93.69 131 GLN A CA 1
ATOM 1111 C C . GLN A 1 131 ? 8.065 -4.497 -17.891 1.00 93.69 131 GLN A C 1
ATOM 1113 O O . GLN A 1 131 ? 7.133 -4.614 -18.688 1.00 93.69 131 GLN A O 1
ATOM 1118 N N . THR A 1 132 ? 8.122 -3.498 -17.009 1.00 91.31 132 THR A N 1
ATOM 1119 C CA . THR A 1 132 ? 7.101 -2.451 -16.892 1.00 91.31 132 THR A CA 1
ATOM 1120 C C . THR A 1 132 ? 7.464 -1.177 -17.655 1.00 91.31 132 THR A C 1
ATOM 1122 O O . THR A 1 132 ? 8.499 -1.092 -18.316 1.00 91.31 132 THR A O 1
ATOM 1125 N N . GLY A 1 133 ? 6.608 -0.157 -17.544 1.00 85.44 133 GLY A N 1
ATOM 1126 C CA . GLY A 1 133 ? 6.895 1.196 -18.014 1.00 85.44 133 GLY A CA 1
ATOM 1127 C C . GLY A 1 133 ? 7.857 1.997 -17.123 1.00 85.44 133 GLY A C 1
ATOM 1128 O O . GLY A 1 133 ? 8.078 3.170 -17.415 1.00 85.44 133 GLY A O 1
ATOM 1129 N N . LEU A 1 134 ? 8.402 1.413 -16.048 1.00 92.12 134 LEU A N 1
ATOM 1130 C CA . LEU A 1 134 ? 9.315 2.095 -15.130 1.00 92.12 134 LEU A CA 1
ATOM 1131 C C . LEU A 1 134 ? 10.596 2.571 -15.850 1.00 92.12 134 LEU A C 1
ATOM 1133 O O . LEU A 1 134 ? 11.244 1.760 -16.524 1.00 92.12 134 LEU A O 1
ATOM 1137 N N . PRO A 1 135 ? 11.017 3.844 -15.694 1.00 92.62 135 PRO A N 1
ATOM 1138 C CA . PRO A 1 135 ? 12.303 4.291 -16.216 1.00 92.62 135 PRO A CA 1
ATOM 1139 C C . PRO A 1 135 ? 13.453 3.511 -15.570 1.00 92.62 135 PRO A C 1
ATOM 1141 O O . PRO A 1 135 ? 13.514 3.334 -14.352 1.00 92.62 135 PRO A O 1
ATOM 1144 N N . LYS A 1 136 ? 14.369 3.012 -16.404 1.00 94.31 136 LYS A N 1
ATOM 1145 C CA . LYS A 1 136 ? 15.395 2.038 -15.997 1.00 94.31 136 LYS A CA 1
ATOM 1146 C C . LYS A 1 136 ? 16.354 2.585 -14.945 1.00 94.31 136 LYS A C 1
ATOM 1148 O O . LYS A 1 136 ? 16.872 1.813 -14.147 1.00 94.31 136 LYS A O 1
ATOM 1153 N N . GLU A 1 137 ? 16.582 3.892 -14.942 1.00 96.44 137 GLU A N 1
ATOM 1154 C CA . GLU A 1 137 ? 17.403 4.598 -13.960 1.00 96.44 137 GLU A CA 1
ATOM 1155 C C . GLU A 1 137 ? 16.866 4.494 -12.526 1.00 96.44 137 GLU A C 1
ATOM 1157 O O . GLU A 1 137 ? 17.649 4.628 -11.593 1.00 96.44 137 GLU A O 1
ATOM 1162 N N . HIS A 1 138 ? 15.572 4.213 -12.346 1.00 96.38 138 HIS A N 1
ATOM 1163 C CA . HIS A 1 138 ? 14.931 4.084 -11.033 1.00 96.38 138 HIS A CA 1
ATOM 1164 C C . HIS A 1 138 ? 14.710 2.632 -10.604 1.00 96.38 138 HIS A C 1
ATOM 1166 O O . HIS A 1 138 ? 14.295 2.385 -9.474 1.00 96.38 138 HIS A O 1
ATOM 1172 N N . LEU A 1 139 ? 14.962 1.668 -11.497 1.00 96.69 139 LEU A N 1
ATOM 1173 C CA . LEU A 1 139 ? 14.636 0.259 -11.280 1.00 96.69 139 LEU A CA 1
ATOM 1174 C C . LEU A 1 139 ? 15.287 -0.296 -10.012 1.00 96.69 139 LEU A C 1
ATOM 1176 O O . LEU A 1 139 ? 14.591 -0.850 -9.168 1.00 96.69 139 LEU A O 1
ATOM 1180 N N . GLU A 1 140 ? 16.603 -0.140 -9.873 1.00 97.06 140 GLU A N 1
ATOM 1181 C CA . GLU A 1 140 ? 17.350 -0.724 -8.751 1.00 97.06 140 GLU A CA 1
ATOM 1182 C C . GLU A 1 140 ? 16.923 -0.134 -7.406 1.00 97.06 140 GLU A C 1
ATOM 1184 O O . GLU A 1 140 ? 16.716 -0.873 -6.445 1.00 97.06 140 GLU A O 1
ATOM 1189 N N . ASP A 1 141 ? 16.741 1.187 -7.344 1.00 96.50 141 ASP A N 1
ATOM 1190 C CA . ASP A 1 141 ? 16.352 1.871 -6.111 1.00 96.50 141 ASP A CA 1
ATOM 1191 C C . ASP A 1 141 ? 14.918 1.523 -5.697 1.00 96.50 141 ASP A C 1
ATOM 1193 O O . ASP A 1 141 ? 14.652 1.308 -4.514 1.00 96.50 141 ASP A O 1
ATOM 1197 N N . ILE A 1 142 ? 13.987 1.428 -6.653 1.00 96.00 142 ILE A N 1
ATOM 1198 C CA . ILE A 1 142 ? 12.600 1.036 -6.369 1.00 96.00 142 ILE A CA 1
ATOM 1199 C C . ILE A 1 142 ? 12.523 -0.431 -5.951 1.00 96.00 142 ILE A C 1
ATOM 1201 O O . ILE A 1 142 ? 11.838 -0.736 -4.979 1.00 96.00 142 ILE A O 1
ATOM 1205 N N . VAL A 1 143 ? 13.247 -1.331 -6.628 1.00 95.75 143 VAL A N 1
ATOM 1206 C CA . VAL A 1 143 ? 13.347 -2.745 -6.225 1.00 95.75 143 VAL A CA 1
ATOM 1207 C C . VAL A 1 143 ? 13.893 -2.847 -4.807 1.00 95.75 143 VAL A C 1
ATOM 1209 O O . VAL A 1 143 ? 13.305 -3.541 -3.986 1.00 95.75 143 VAL A O 1
ATOM 1212 N N . TYR A 1 144 ? 14.986 -2.142 -4.505 1.00 92.75 144 TYR A N 1
ATOM 1213 C CA . TYR A 1 144 ? 15.573 -2.121 -3.168 1.00 92.75 144 TYR A CA 1
ATOM 1214 C C . TYR A 1 144 ? 14.588 -1.588 -2.122 1.00 92.75 144 TYR A C 1
ATOM 1216 O O . TYR A 1 144 ? 14.436 -2.187 -1.064 1.00 92.75 144 TYR A O 1
ATOM 1224 N N . SER A 1 145 ? 13.891 -0.495 -2.425 1.00 92.94 145 SER A N 1
ATOM 1225 C CA . SER A 1 145 ? 12.966 0.142 -1.483 1.00 92.94 145 SER A CA 1
ATOM 1226 C C . SER A 1 145 ? 11.728 -0.714 -1.207 1.00 92.94 145 SER A C 1
ATOM 1228 O O . SER A 1 145 ? 11.265 -0.767 -0.075 1.00 92.94 145 SER A O 1
ATOM 1230 N N . LEU A 1 146 ? 11.202 -1.405 -2.223 1.00 92.50 146 LEU A N 1
ATOM 1231 C CA . LEU A 1 146 ? 10.111 -2.369 -2.058 1.00 92.50 146 LEU A CA 1
ATOM 1232 C C . LEU A 1 146 ? 10.559 -3.595 -1.263 1.00 92.50 146 LEU A C 1
ATOM 1234 O O . LEU A 1 146 ? 9.850 -4.021 -0.362 1.00 92.50 146 LEU A O 1
ATOM 1238 N N . ASP A 1 147 ? 11.727 -4.150 -1.583 1.00 89.56 147 ASP A N 1
ATOM 1239 C CA . ASP A 1 147 ? 12.288 -5.314 -0.893 1.00 89.56 147 ASP A CA 1
ATOM 1240 C C . ASP A 1 147 ? 12.451 -5.042 0.610 1.00 89.56 147 ASP A C 1
ATOM 1242 O O . ASP A 1 147 ? 11.928 -5.787 1.438 1.00 89.56 147 ASP A O 1
ATOM 1246 N N . ILE A 1 148 ? 13.080 -3.917 0.964 1.00 86.06 148 ILE A N 1
ATOM 1247 C CA . ILE A 1 148 ? 13.260 -3.500 2.360 1.00 86.06 148 ILE A CA 1
ATOM 1248 C C . ILE A 1 148 ? 11.921 -3.164 3.030 1.00 86.06 148 ILE A C 1
ATOM 1250 O O . ILE A 1 148 ? 11.668 -3.636 4.138 1.00 86.06 148 ILE A O 1
ATOM 1254 N N . GLY A 1 149 ? 11.050 -2.399 2.369 1.00 85.94 149 GLY A N 1
ATOM 1255 C CA . GLY A 1 149 ? 9.765 -1.993 2.935 1.00 85.94 149 GLY A CA 1
ATOM 1256 C C . GLY A 1 149 ? 8.817 -3.167 3.192 1.00 85.94 149 GLY A C 1
ATOM 1257 O O . GLY A 1 149 ? 8.098 -3.161 4.183 1.00 85.94 149 GLY A O 1
ATOM 1258 N N . LEU A 1 150 ? 8.837 -4.199 2.343 1.00 85.62 150 LEU A N 1
ATOM 1259 C CA . LEU A 1 150 ? 7.998 -5.390 2.506 1.00 85.62 150 LEU A CA 1
ATOM 1260 C C . LEU A 1 150 ? 8.580 -6.381 3.526 1.00 85.62 150 LEU A C 1
ATOM 1262 O O . LEU A 1 150 ? 7.826 -6.968 4.296 1.00 85.62 150 LEU A O 1
ATOM 1266 N N . LEU A 1 151 ? 9.902 -6.601 3.533 1.00 79.44 151 LEU A N 1
ATOM 1267 C CA . LEU A 1 151 ? 10.544 -7.600 4.405 1.00 79.44 151 LEU A CA 1
ATOM 1268 C C . LEU A 1 151 ? 10.837 -7.096 5.813 1.00 79.44 151 LEU A C 1
ATOM 1270 O O . LEU A 1 151 ? 10.815 -7.873 6.768 1.00 79.44 151 LEU A O 1
ATOM 1274 N N . HIS A 1 152 ? 11.198 -5.825 5.927 1.00 68.38 152 HIS A N 1
ATOM 1275 C CA . HIS A 1 152 ? 11.775 -5.271 7.143 1.00 68.38 152 HIS A CA 1
ATOM 1276 C C . HIS A 1 152 ? 10.958 -4.119 7.715 1.00 68.38 152 HIS A C 1
ATOM 1278 O O . HIS A 1 152 ? 11.388 -3.563 8.720 1.00 68.38 152 HIS A O 1
ATOM 1284 N N . ASP A 1 153 ? 9.820 -3.766 7.104 1.00 61.91 153 ASP A N 1
ATOM 1285 C CA . ASP A 1 153 ? 9.001 -2.609 7.498 1.00 61.91 153 ASP A CA 1
ATOM 1286 C C . ASP A 1 153 ? 9.867 -1.331 7.594 1.00 61.91 153 ASP A C 1
ATOM 1288 O O . ASP A 1 153 ? 9.845 -0.583 8.570 1.00 61.91 153 ASP A O 1
ATOM 1292 N N . ASP A 1 154 ? 10.777 -1.170 6.619 1.00 56.53 154 ASP A N 1
ATOM 1293 C CA . ASP A 1 154 ? 11.840 -0.152 6.607 1.00 56.53 154 ASP A CA 1
ATOM 1294 C C . ASP A 1 154 ? 12.733 -0.103 7.866 1.00 56.53 154 ASP A C 1
ATOM 1296 O O . ASP A 1 154 ? 13.360 0.911 8.180 1.00 56.53 154 ASP A O 1
ATOM 1300 N N . GLY A 1 155 ? 12.872 -1.235 8.556 1.00 43.09 155 GLY A N 1
ATOM 1301 C CA . GLY A 1 155 ? 13.806 -1.438 9.659 1.00 43.09 155 GLY A CA 1
ATOM 1302 C C . GLY A 1 155 ? 13.355 -0.868 11.003 1.00 43.09 155 GLY A C 1
ATOM 1303 O O . GLY A 1 155 ? 14.204 -0.697 11.879 1.00 43.09 155 GLY A O 1
ATOM 1304 N N . ALA A 1 156 ? 12.069 -0.571 11.197 1.00 49.44 156 ALA A N 1
ATOM 1305 C CA . ALA A 1 156 ? 11.580 -0.002 12.448 1.00 49.44 156 ALA A CA 1
ATOM 1306 C C . ALA A 1 156 ? 10.845 -1.046 13.306 1.00 49.44 156 ALA A C 1
ATOM 1308 O O . ALA A 1 156 ? 9.770 -1.522 12.961 1.00 49.44 156 ALA A O 1
ATOM 1309 N N . GLU A 1 157 ? 11.366 -1.312 14.510 1.00 50.47 157 GLU A N 1
ATOM 1310 C CA . GLU A 1 157 ? 10.555 -1.843 15.625 1.00 50.47 157 GLU A CA 1
ATOM 1311 C C . GLU A 1 157 ? 9.398 -0.875 15.999 1.00 50.47 157 GLU A C 1
ATOM 1313 O O . GLU A 1 157 ? 8.468 -1.259 16.707 1.00 50.47 157 GLU A O 1
ATOM 1318 N N . ASP A 1 158 ? 9.427 0.344 15.437 1.00 62.75 158 ASP A N 1
ATOM 1319 C CA . ASP A 1 158 ? 8.507 1.469 15.600 1.00 62.75 158 ASP A CA 1
ATOM 1320 C C . ASP A 1 158 ? 7.822 1.852 14.261 1.00 62.75 158 ASP A C 1
ATOM 1322 O O . ASP A 1 158 ? 7.950 2.984 13.792 1.00 62.75 158 ASP A O 1
ATOM 1326 N N . ALA A 1 159 ? 7.114 0.923 13.613 1.00 71.38 159 ALA A N 1
ATOM 1327 C CA . ALA A 1 159 ? 6.249 1.209 12.458 1.00 71.38 159 ALA A CA 1
ATOM 1328 C C . ALA A 1 159 ? 4.761 1.000 12.808 1.00 71.38 159 ALA A C 1
ATOM 1330 O O . ALA A 1 159 ? 4.429 0.196 13.693 1.00 71.38 159 ALA A O 1
ATOM 1331 N N . PRO A 1 160 ? 3.826 1.709 12.147 1.00 79.31 160 PRO A N 1
ATOM 1332 C CA . PRO A 1 160 ? 2.410 1.463 12.349 1.00 79.31 160 PRO A CA 1
ATOM 1333 C C . PRO A 1 160 ? 2.003 0.129 11.717 1.00 79.31 160 PRO A C 1
ATOM 1335 O O . PRO A 1 160 ? 2.271 -0.155 10.556 1.00 79.31 160 PRO A O 1
ATOM 1338 N N . LEU A 1 161 ? 1.265 -0.681 12.473 1.00 81.94 1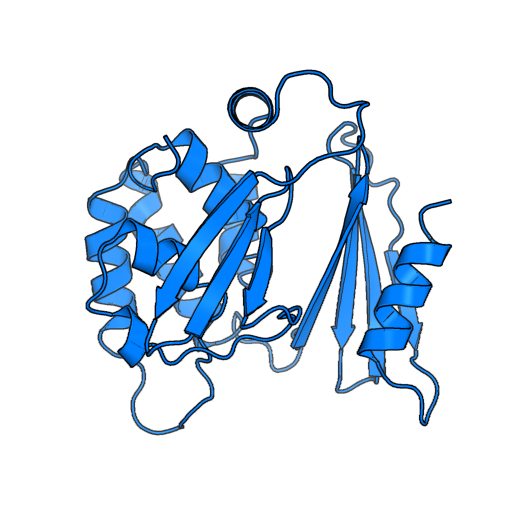61 LEU A N 1
ATOM 1339 C CA . LEU A 1 161 ? 0.900 -2.039 12.061 1.00 81.94 161 LEU A CA 1
ATOM 1340 C C . LEU A 1 161 ? -0.091 -2.061 10.884 1.00 81.94 161 LEU A C 1
ATOM 1342 O O . LEU A 1 161 ? -0.180 -3.048 10.156 1.00 81.94 161 LEU A O 1
ATOM 1346 N N . TRP A 1 162 ? -0.922 -1.027 10.764 1.00 86.06 162 TRP A N 1
ATOM 1347 C CA . TRP A 1 162 ? -1.851 -0.847 9.650 1.00 86.06 162 TRP A CA 1
ATOM 1348 C C . TRP A 1 162 ? -2.363 0.588 9.575 1.00 86.06 162 TRP A C 1
ATOM 1350 O O . TRP A 1 162 ? -2.240 1.376 10.514 1.00 86.06 162 TRP A O 1
ATOM 1360 N N . TYR A 1 163 ? -2.986 0.893 8.439 1.00 88.50 163 TYR A N 1
ATOM 1361 C CA . TYR A 1 163 ? -3.464 2.218 8.077 1.00 88.50 163 TYR A CA 1
ATOM 1362 C C . TYR A 1 163 ? -4.956 2.150 7.791 1.00 88.50 163 TYR A C 1
ATOM 1364 O O . TYR A 1 163 ? -5.415 1.271 7.058 1.00 88.50 163 TYR A O 1
ATOM 1372 N N . LEU A 1 164 ? -5.702 3.120 8.301 1.00 91.12 164 LEU A N 1
ATOM 1373 C CA . LEU A 1 164 ? -7.033 3.440 7.804 1.00 91.12 164 LEU A CA 1
ATOM 1374 C C . LEU A 1 164 ? -6.955 4.723 7.006 1.00 91.12 164 LEU A C 1
ATOM 1376 O O . LEU A 1 164 ? -6.183 5.624 7.329 1.00 91.12 164 LEU A O 1
ATOM 1380 N N . ARG A 1 165 ? -7.745 4.785 5.942 1.00 90.62 165 ARG A N 1
ATOM 1381 C CA . ARG A 1 165 ? -7.699 5.876 4.984 1.00 90.62 165 ARG A CA 1
ATOM 1382 C C . ARG A 1 165 ? -9.108 6.295 4.635 1.00 90.62 165 ARG A C 1
ATOM 1384 O O . ARG A 1 165 ? -10.008 5.460 4.551 1.00 90.62 165 ARG A O 1
ATOM 1391 N N . GLN A 1 166 ? -9.290 7.591 4.462 1.00 88.88 166 GLN A N 1
ATOM 1392 C CA . GLN A 1 166 ? -10.531 8.147 3.967 1.00 88.88 166 GLN A CA 1
ATOM 1393 C C . GLN A 1 166 ? -10.220 9.347 3.088 1.00 88.88 166 GLN A C 1
ATOM 1395 O O . GLN A 1 166 ? -9.634 10.334 3.530 1.00 88.88 166 GLN A O 1
ATOM 1400 N N . GLU A 1 167 ? -10.586 9.227 1.820 1.00 86.62 167 GLU A N 1
ATOM 1401 C CA . GLU A 1 167 ? -10.360 10.261 0.823 1.00 86.62 167 GLU A CA 1
ATOM 1402 C C . GLU A 1 167 ? -11.590 11.176 0.712 1.00 86.62 167 GLU A C 1
ATOM 1404 O O . GLU A 1 167 ? -12.734 10.718 0.717 1.00 86.62 167 GLU A O 1
ATOM 1409 N N . THR A 1 168 ? -11.341 12.477 0.589 1.00 81.69 168 THR A N 1
ATOM 1410 C CA . THR A 1 168 ? -12.306 13.486 0.145 1.00 81.69 168 THR A CA 1
ATOM 1411 C C . THR A 1 168 ? -11.944 13.960 -1.262 1.00 81.69 168 THR A C 1
ATOM 1413 O O . THR A 1 168 ? -10.941 13.559 -1.842 1.00 81.69 168 THR A O 1
ATOM 1416 N N . ALA A 1 169 ? -12.727 14.883 -1.819 1.00 77.38 169 ALA A N 1
ATOM 1417 C CA . ALA A 1 169 ? -12.422 15.524 -3.098 1.00 77.38 169 ALA A CA 1
ATOM 1418 C C . ALA A 1 169 ? -10.968 16.041 -3.224 1.00 77.38 169 ALA A C 1
ATOM 1420 O O . ALA A 1 169 ? -10.397 16.040 -4.318 1.00 77.38 169 ALA A O 1
ATOM 1421 N N . THR A 1 170 ? -10.378 16.509 -2.121 1.00 76.81 170 THR A N 1
ATOM 1422 C CA . THR A 1 170 ? -9.128 17.287 -2.134 1.00 76.81 170 THR A CA 1
ATOM 1423 C C . THR A 1 170 ? -8.032 16.726 -1.236 1.00 76.81 170 THR A C 1
ATOM 1425 O O . THR A 1 170 ? -6.890 17.182 -1.319 1.00 76.81 170 THR A O 1
ATOM 1428 N N . SER A 1 171 ? -8.367 15.774 -0.367 1.00 83.00 171 SER A N 1
ATOM 1429 C CA . SER A 1 171 ? -7.511 15.398 0.753 1.00 83.00 171 SER A CA 1
ATOM 1430 C C . SER A 1 171 ? -7.620 13.914 1.076 1.00 83.00 171 SER A C 1
ATOM 1432 O O . SER A 1 171 ? -8.696 13.328 0.977 1.00 83.00 171 SER A O 1
ATOM 1434 N N . LEU A 1 172 ? -6.518 13.320 1.524 1.00 87.12 172 LEU A N 1
ATOM 1435 C CA . LEU A 1 172 ? -6.491 11.969 2.075 1.00 87.12 172 LEU A CA 1
ATOM 1436 C C . LEU A 1 172 ? -6.229 12.046 3.576 1.00 87.12 172 LEU A C 1
ATOM 1438 O O . LEU A 1 172 ? -5.177 12.513 4.002 1.00 87.12 172 LEU A O 1
ATOM 1442 N N . TYR A 1 173 ? -7.179 11.567 4.370 1.00 89.50 173 TYR A N 1
ATOM 1443 C CA . TYR A 1 173 ? -7.037 11.438 5.814 1.00 89.50 173 TYR A CA 1
ATOM 1444 C C . TYR A 1 173 ? -6.540 10.037 6.130 1.00 89.50 173 TYR A C 1
ATOM 1446 O O . TYR A 1 173 ? -7.077 9.052 5.619 1.00 89.50 173 TYR A O 1
ATOM 1454 N N . ILE A 1 174 ? -5.508 9.952 6.959 1.00 90.00 174 ILE A N 1
ATOM 1455 C CA . ILE A 1 174 ? -4.797 8.719 7.276 1.00 90.00 174 ILE A CA 1
ATOM 1456 C C . ILE A 1 174 ? -4.753 8.579 8.793 1.00 90.00 174 ILE A C 1
ATOM 1458 O O . ILE A 1 174 ? -4.426 9.530 9.499 1.00 90.00 174 ILE A O 1
ATOM 1462 N N . ALA A 1 175 ? -5.088 7.391 9.288 1.00 92.38 175 ALA A N 1
ATOM 1463 C CA . ALA A 1 175 ? -4.893 7.000 10.676 1.00 92.38 175 ALA A CA 1
ATOM 1464 C C . ALA A 1 175 ? -3.959 5.787 10.728 1.00 92.38 175 ALA A C 1
ATOM 1466 O O . ALA A 1 175 ? -4.308 4.696 10.269 1.00 92.38 175 ALA A O 1
ATOM 1467 N N . GLU A 1 176 ? -2.774 5.994 11.283 1.00 91.44 176 GLU A N 1
ATOM 1468 C CA . GLU A 1 176 ? -1.727 4.993 11.489 1.00 91.44 176 GLU A CA 1
ATOM 1469 C C . GLU A 1 176 ? -1.869 4.363 12.869 1.00 91.44 176 GLU A C 1
ATOM 1471 O O . GLU A 1 176 ? -1.861 5.081 13.867 1.00 91.44 176 GLU A O 1
ATOM 1476 N N . TRP A 1 177 ? -2.005 3.039 12.942 1.00 91.56 177 TRP A N 1
ATOM 1477 C CA . TRP A 1 177 ? -2.158 2.338 14.215 1.00 91.56 177 TRP A CA 1
ATOM 1478 C C . TRP A 1 177 ? -0.816 1.919 14.819 1.00 91.56 177 TRP A C 1
ATOM 1480 O O . TRP A 1 177 ? -0.124 1.064 14.265 1.00 91.56 177 TRP A O 1
ATOM 1490 N N . TRP A 1 178 ? -0.514 2.432 16.011 1.00 90.62 178 TRP A N 1
ATOM 1491 C CA . TRP A 1 178 ? 0.697 2.150 16.780 1.00 90.62 178 TRP A CA 1
ATOM 1492 C C . TRP A 1 178 ? 0.372 1.237 17.973 1.00 90.62 178 TRP A C 1
ATOM 1494 O O . TRP A 1 178 ? 0.002 1.720 19.050 1.00 90.62 178 TRP A O 1
ATOM 1504 N N . PRO A 1 179 ? 0.483 -0.100 17.828 1.00 88.50 179 PRO A N 1
ATOM 1505 C CA . PRO A 1 179 ? 0.003 -1.043 18.838 1.00 88.50 179 PRO A CA 1
ATOM 1506 C C . PRO A 1 179 ? 0.766 -0.974 20.166 1.00 88.50 179 PRO A C 1
ATOM 1508 O O . PRO A 1 179 ? 0.161 -1.216 21.210 1.00 88.50 179 PRO A O 1
ATOM 1511 N N . TYR A 1 180 ? 2.061 -0.641 20.139 1.00 87.31 180 TYR A N 1
ATOM 1512 C CA . TYR A 1 180 ? 2.923 -0.632 21.327 1.00 87.31 180 TYR A CA 1
ATOM 1513 C C . TYR A 1 180 ? 2.550 0.460 22.331 1.00 87.31 180 TYR A C 1
ATOM 1515 O O . TYR A 1 180 ? 2.565 0.222 23.537 1.00 87.31 180 TYR A O 1
ATOM 1523 N N . VAL A 1 181 ? 2.161 1.632 21.830 1.00 90.44 181 VAL A N 1
ATOM 1524 C CA . VAL A 1 181 ? 1.688 2.765 22.642 1.00 90.44 181 VAL A CA 1
ATOM 1525 C C . VAL A 1 181 ? 0.159 2.850 22.705 1.00 90.44 181 VAL A C 1
ATOM 1527 O O . VAL A 1 181 ? -0.382 3.626 23.484 1.00 90.44 181 VAL A O 1
ATOM 1530 N N . ARG A 1 182 ? -0.547 2.006 21.938 1.00 92.81 182 ARG A N 1
ATOM 1531 C CA . ARG A 1 182 ? -2.003 2.039 21.726 1.00 92.81 182 ARG A CA 1
ATOM 1532 C C . ARG A 1 182 ? -2.511 3.402 21.249 1.00 92.81 182 ARG A C 1
ATOM 1534 O O . ARG A 1 182 ? -3.512 3.910 21.754 1.00 92.81 182 ARG A O 1
ATOM 1541 N N . GLU A 1 183 ? -1.857 3.971 20.246 1.00 94.44 183 GLU A N 1
ATOM 1542 C CA . GLU A 1 183 ? -2.202 5.289 19.708 1.00 94.44 183 GLU A CA 1
ATOM 1543 C C . GLU A 1 183 ? -2.465 5.243 18.210 1.00 94.44 183 GLU A C 1
ATOM 1545 O O . GLU A 1 183 ? -1.924 4.411 17.482 1.00 94.44 183 GLU A O 1
ATOM 1550 N N . PHE A 1 184 ? -3.305 6.163 17.751 1.00 93.50 184 PHE A N 1
ATOM 1551 C CA . PHE A 1 184 ? -3.366 6.539 16.353 1.00 93.50 184 PHE A CA 1
ATOM 1552 C C . PHE A 1 184 ? -2.586 7.819 16.121 1.00 93.50 184 PHE A C 1
ATOM 1554 O O . PHE A 1 184 ? -2.828 8.803 16.813 1.00 93.50 184 PHE A O 1
ATOM 1561 N N . HIS A 1 185 ? -1.736 7.826 15.100 1.00 92.12 185 HIS A N 1
ATOM 1562 C CA . HIS A 1 185 ? -1.257 9.058 14.485 1.00 92.12 185 HIS A CA 1
ATOM 1563 C C . HIS A 1 185 ? -2.198 9.396 13.326 1.00 92.12 185 HIS A C 1
ATOM 1565 O O . HIS A 1 185 ? -2.342 8.613 12.386 1.00 92.12 185 HIS A O 1
ATOM 1571 N N . LEU A 1 186 ? -2.898 10.525 13.428 1.00 91.69 186 LEU A N 1
ATOM 1572 C CA . LEU A 1 186 ? -3.824 10.992 12.407 1.00 91.69 186 LEU A CA 1
ATOM 1573 C C . LEU A 1 186 ? -3.206 12.164 11.688 1.00 91.69 186 LEU A C 1
ATOM 1575 O O . LEU A 1 186 ? -2.853 13.168 12.317 1.00 91.69 186 LEU A O 1
ATOM 1579 N N . TYR A 1 187 ? -3.181 12.058 10.368 1.00 87.88 187 TYR A N 1
ATOM 1580 C CA . TYR A 1 187 ? -2.784 13.162 9.532 1.00 87.88 187 TYR A CA 1
ATOM 1581 C C . TYR A 1 187 ? -3.562 13.253 8.236 1.00 87.88 187 TYR A C 1
ATOM 1583 O O . TYR A 1 187 ? -4.271 12.334 7.830 1.00 87.88 187 TYR A O 1
ATOM 1591 N N . CYS A 1 188 ? -3.468 14.419 7.612 1.00 87.31 188 CYS A N 1
ATOM 1592 C CA . CYS A 1 188 ? -4.097 14.697 6.335 1.00 87.31 188 CYS A CA 1
ATOM 1593 C C . CYS A 1 188 ? -3.017 15.016 5.296 1.00 87.31 188 CYS A C 1
ATOM 1595 O O . CYS A 1 188 ? -2.014 15.654 5.593 1.00 87.31 188 CYS A O 1
ATOM 1597 N N . GLN A 1 189 ? -3.209 14.547 4.072 1.00 81.75 189 GLN A N 1
ATOM 1598 C CA . GLN A 1 189 ? -2.418 14.947 2.918 1.00 81.75 189 GLN A CA 1
ATOM 1599 C C . GLN A 1 189 ? -3.323 15.767 2.004 1.00 81.75 189 GLN A C 1
ATOM 1601 O O . GLN A 1 189 ? -4.333 15.262 1.509 1.00 81.75 189 GLN A O 1
ATOM 1606 N N . ASN A 1 190 ? -2.987 17.043 1.813 1.00 76.50 190 ASN A N 1
ATOM 1607 C CA . ASN A 1 190 ? -3.676 17.917 0.872 1.00 76.50 190 ASN A CA 1
ATOM 1608 C C . ASN A 1 190 ? -2.931 17.904 -0.465 1.00 76.50 190 ASN A C 1
ATOM 1610 O O . ASN A 1 190 ? -1.740 18.191 -0.516 1.00 76.50 190 ASN A O 1
ATOM 1614 N N . PHE A 1 191 ? -3.635 17.574 -1.546 1.00 71.31 191 PHE A N 1
ATOM 1615 C CA . PHE A 1 191 ? -3.042 17.461 -2.883 1.00 71.31 191 PHE A CA 1
ATOM 1616 C C . PHE A 1 191 ? -3.294 18.697 -3.766 1.00 71.31 191 PHE A C 1
ATOM 1618 O O . PHE A 1 191 ? -2.912 18.708 -4.938 1.00 71.31 191 PHE A O 1
ATOM 1625 N N . LEU A 1 192 ? -3.955 19.733 -3.228 1.00 66.00 192 LEU A N 1
ATOM 1626 C CA . LEU A 1 192 ? -4.247 21.000 -3.913 1.00 66.00 192 LEU A CA 1
ATOM 1627 C C . LEU A 1 192 ? -3.482 22.209 -3.350 1.00 66.00 192 LEU A C 1
ATOM 1629 O O . LEU A 1 192 ? -3.537 23.277 -3.962 1.00 66.00 192 LEU A O 1
ATOM 1633 N N . SER A 1 193 ? -2.784 22.070 -2.221 1.00 60.53 193 SER A N 1
ATOM 1634 C CA . SER A 1 193 ? -1.944 23.123 -1.640 1.00 60.53 193 SER A CA 1
ATOM 1635 C C . SER A 1 193 ? -0.600 22.567 -1.181 1.00 60.53 193 SER A C 1
ATOM 1637 O O . SER A 1 193 ? -0.558 21.518 -0.550 1.00 60.53 193 SER A O 1
ATOM 1639 N N . ASP A 1 194 ? 0.476 23.320 -1.427 1.00 52.16 194 ASP A N 1
ATOM 1640 C CA . ASP A 1 194 ? 1.801 23.058 -0.839 1.00 52.16 194 ASP A CA 1
ATOM 1641 C C . ASP A 1 194 ? 1.840 23.370 0.673 1.00 52.16 194 ASP A C 1
ATOM 1643 O O . ASP A 1 194 ? 2.801 23.026 1.361 1.00 52.16 194 ASP A O 1
ATOM 1647 N N . ASP A 1 195 ? 0.797 24.026 1.196 1.00 49.66 195 ASP A N 1
ATOM 1648 C CA . ASP A 1 195 ? 0.625 24.252 2.626 1.00 49.66 195 ASP A CA 1
ATOM 1649 C C . ASP A 1 195 ? 0.265 22.939 3.331 1.00 49.66 195 ASP A C 1
ATOM 1651 O O . ASP A 1 195 ? -0.786 22.337 3.090 1.00 49.66 195 ASP A O 1
ATOM 1655 N N . ILE A 1 196 ? 1.144 22.544 4.255 1.00 49.50 196 ILE A N 1
ATOM 1656 C CA . ILE A 1 196 ? 0.949 21.486 5.254 1.00 49.50 196 ILE A CA 1
ATOM 1657 C C . ILE A 1 196 ? 0.006 22.031 6.344 1.00 49.50 196 ILE A C 1
ATOM 1659 O O . ILE A 1 196 ? 0.339 22.079 7.524 1.00 49.50 196 ILE A O 1
ATOM 1663 N N . ASP A 1 197 ? -1.171 22.515 5.956 1.00 52.78 197 ASP A N 1
ATOM 1664 C CA . ASP A 1 197 ? -2.253 22.815 6.896 1.00 52.78 197 ASP A CA 1
ATOM 1665 C C . ASP A 1 197 ? -3.070 21.540 7.046 1.00 52.78 197 ASP A C 1
ATOM 1667 O O . ASP A 1 197 ? -4.140 21.346 6.470 1.00 52.78 197 ASP A O 1
ATOM 1671 N N . SER A 1 198 ? -2.492 20.584 7.752 1.00 60.53 198 SER A N 1
ATOM 1672 C CA . SER A 1 198 ? -3.068 19.261 7.830 1.00 60.53 198 SER A CA 1
ATOM 1673 C C . SER A 1 198 ? -2.838 18.718 9.213 1.00 60.53 198 SER A C 1
ATOM 1675 O O . SER A 1 198 ? -1.695 18.591 9.644 1.00 60.53 198 SER A O 1
ATOM 1677 N N . LEU A 1 199 ? -3.951 18.435 9.887 1.00 69.12 199 LEU A N 1
ATOM 1678 C CA . LEU A 1 199 ? -4.080 17.553 11.038 1.00 69.12 199 LEU A CA 1
ATOM 1679 C C . LEU A 1 199 ? -2.808 16.716 11.269 1.00 69.12 199 LEU A C 1
ATOM 1681 O O . LEU A 1 199 ? -2.363 16.024 10.362 1.00 69.12 199 LEU A O 1
ATOM 1685 N N . ASN A 1 200 ? -2.205 16.816 12.447 1.00 84.00 200 ASN A N 1
ATOM 1686 C CA . ASN A 1 200 ? -1.116 15.946 12.882 1.00 84.00 200 ASN A CA 1
ATOM 1687 C C . ASN A 1 200 ? -1.296 15.763 14.384 1.00 84.00 200 ASN A C 1
ATOM 1689 O O . ASN A 1 200 ? -0.896 16.612 15.185 1.00 84.00 200 ASN A O 1
ATOM 1693 N N . ILE A 1 201 ? -2.051 14.731 14.745 1.00 90.12 201 ILE A N 1
ATOM 1694 C CA . ILE A 1 201 ? -2.466 14.493 16.124 1.00 90.12 201 ILE A CA 1
ATOM 1695 C C . ILE A 1 201 ? -2.255 13.037 16.502 1.00 90.12 201 ILE A C 1
ATOM 1697 O O . ILE A 1 201 ? -2.411 12.135 15.683 1.00 90.12 201 ILE A O 1
ATOM 1701 N N . TYR A 1 202 ? -1.947 12.828 17.774 1.00 92.12 202 TYR A N 1
ATOM 1702 C CA . TYR A 1 202 ? -1.847 11.510 18.379 1.00 92.12 202 TYR A CA 1
ATOM 1703 C C . TYR A 1 202 ? -3.056 11.311 19.289 1.00 92.12 202 TYR A C 1
ATOM 1705 O O . TYR A 1 202 ? -3.356 12.169 20.123 1.00 92.12 202 TYR A O 1
ATOM 1713 N N . ILE A 1 203 ? -3.781 10.208 19.105 1.00 94.19 203 ILE A N 1
ATOM 1714 C CA . ILE A 1 203 ? -4.977 9.876 19.884 1.00 94.19 203 ILE A CA 1
ATOM 1715 C C . ILE A 1 203 ? -4.809 8.487 20.489 1.00 94.19 203 ILE A C 1
ATOM 1717 O O . ILE A 1 203 ? -4.772 7.488 19.769 1.00 94.19 203 ILE A O 1
ATOM 1721 N N . SER A 1 204 ? -4.778 8.407 21.817 1.00 95.81 204 SER A N 1
ATOM 1722 C CA . SER A 1 204 ? -4.742 7.130 22.528 1.00 95.81 204 SER A CA 1
ATOM 1723 C C . SER A 1 204 ? -6.089 6.413 22.464 1.00 95.81 204 SER A C 1
ATOM 1725 O O . SER A 1 204 ? -7.146 7.000 22.708 1.00 95.81 204 SER A O 1
ATOM 1727 N N . VAL A 1 205 ? -6.050 5.117 22.153 1.00 95.19 205 VAL A N 1
ATOM 1728 C CA . VAL A 1 205 ? -7.231 4.253 22.112 1.00 95.19 205 VAL A CA 1
ATOM 1729 C C . VAL A 1 205 ? -7.570 3.815 23.534 1.00 95.19 205 VAL A C 1
ATOM 1731 O O . VAL A 1 205 ? -6.737 3.155 24.172 1.00 95.19 205 VAL A O 1
ATOM 1734 N N . PRO A 1 206 ? -8.786 4.108 24.032 1.00 94.31 206 PRO A N 1
ATOM 1735 C CA . PRO A 1 206 ? -9.202 3.707 25.367 1.00 94.31 206 PRO A CA 1
ATOM 1736 C C . PRO A 1 206 ? -9.040 2.203 25.610 1.00 94.31 206 PRO A C 1
ATOM 1738 O O . PRO A 1 206 ? -9.115 1.368 24.699 1.00 94.31 206 PRO A O 1
ATOM 1741 N N . GLU A 1 207 ? -8.788 1.840 26.864 1.00 92.00 207 GLU A N 1
ATOM 1742 C CA . GLU A 1 207 ? -8.679 0.439 27.253 1.00 92.00 207 GLU A CA 1
ATOM 1743 C C . GLU A 1 207 ? -10.004 -0.294 26.988 1.00 92.00 207 GLU A C 1
ATOM 1745 O O . GLU A 1 207 ? -11.086 0.220 27.265 1.00 92.00 207 GLU A O 1
ATOM 1750 N N . GLY A 1 208 ? -9.920 -1.497 26.416 1.00 91.12 208 GLY A N 1
ATOM 1751 C CA . GLY A 1 208 ? -11.093 -2.299 26.061 1.00 91.12 208 GLY A CA 1
ATOM 1752 C C . GLY A 1 208 ? -11.798 -1.894 24.761 1.00 91.12 208 GLY A C 1
ATOM 1753 O O . GLY A 1 208 ? -12.654 -2.650 24.304 1.00 91.12 208 GLY A O 1
ATOM 1754 N N . GLU A 1 209 ? -11.433 -0.774 24.126 1.00 93.81 209 GLU A N 1
ATOM 1755 C CA . GLU A 1 209 ? -11.921 -0.460 22.781 1.00 93.81 209 GLU A CA 1
ATOM 1756 C C . GLU A 1 209 ? -11.168 -1.250 21.703 1.00 93.81 209 GLU A C 1
ATOM 1758 O O . GLU A 1 209 ? -9.948 -1.459 21.765 1.00 93.81 209 GLU A O 1
ATOM 1763 N N . ASP A 1 210 ? -11.928 -1.678 20.694 1.00 94.00 210 ASP A N 1
ATOM 1764 C CA . ASP A 1 210 ? -11.389 -2.240 19.466 1.00 94.00 210 ASP A CA 1
ATOM 1765 C C . ASP A 1 210 ? -10.734 -1.120 18.647 1.00 94.00 210 ASP A C 1
ATOM 1767 O O . ASP A 1 210 ? -11.393 -0.158 18.245 1.00 94.00 210 ASP A O 1
ATOM 1771 N N . ALA A 1 211 ? -9.426 -1.239 18.414 1.00 93.00 211 ALA A N 1
ATOM 1772 C CA . ALA A 1 211 ? -8.652 -0.200 17.744 1.00 93.00 211 ALA A CA 1
ATOM 1773 C C . ALA A 1 211 ? -9.148 0.064 16.315 1.00 93.00 211 ALA A C 1
ATOM 1775 O O . ALA A 1 211 ? -9.156 1.211 15.882 1.00 93.00 211 ALA A O 1
ATOM 1776 N N . TYR A 1 212 ? -9.602 -0.963 15.589 1.00 91.69 212 TYR A N 1
ATOM 1777 C CA . TYR A 1 212 ? -10.101 -0.800 14.223 1.00 91.69 212 TYR A CA 1
ATOM 1778 C C . TYR A 1 212 ? -11.378 0.043 14.199 1.00 91.69 212 TYR A C 1
ATOM 1780 O O . TYR A 1 212 ? -11.460 1.040 13.477 1.00 91.69 212 TYR A O 1
ATOM 1788 N N . LEU A 1 213 ? -12.356 -0.306 15.036 1.00 94.19 213 LEU A N 1
ATOM 1789 C CA . LEU A 1 213 ? -13.610 0.443 15.142 1.00 94.19 213 LEU A CA 1
ATOM 1790 C C . LEU A 1 213 ? -13.386 1.866 15.667 1.00 94.19 213 LEU A C 1
ATOM 1792 O O . LEU A 1 213 ? -14.005 2.804 15.160 1.00 94.19 213 LEU A O 1
ATOM 1796 N N . PHE A 1 214 ? -12.478 2.040 16.631 1.00 94.69 214 PHE A N 1
ATOM 1797 C CA . PHE A 1 214 ? -12.070 3.360 17.114 1.00 94.69 214 PHE A CA 1
ATOM 1798 C C . PHE A 1 214 ? -11.465 4.201 15.983 1.00 94.69 214 PHE A C 1
ATOM 1800 O O . PHE A 1 214 ? -11.896 5.329 15.761 1.00 94.69 214 PHE A O 1
ATOM 1807 N N . GLY A 1 215 ? -10.536 3.628 15.214 1.00 92.88 215 GLY A N 1
ATOM 1808 C CA . GLY A 1 215 ? -9.883 4.268 14.072 1.00 92.88 215 GLY A CA 1
ATOM 1809 C C . GLY A 1 215 ? -10.862 4.739 12.990 1.00 92.88 215 GLY A C 1
ATOM 1810 O O . GLY A 1 215 ? -10.761 5.857 12.483 1.00 92.88 215 GLY A O 1
ATOM 1811 N N . LYS A 1 216 ? -11.875 3.926 12.666 1.00 92.38 216 LYS A N 1
ATOM 1812 C CA . LYS A 1 216 ? -12.940 4.319 11.723 1.00 92.38 216 LYS A CA 1
ATOM 1813 C C . LYS A 1 216 ? -13.773 5.488 12.253 1.00 92.38 216 LYS A C 1
ATOM 1815 O O . LYS A 1 216 ? -14.150 6.370 11.480 1.00 92.38 216 LYS A O 1
ATOM 1820 N N . ARG A 1 217 ? -14.059 5.497 13.559 1.00 92.94 217 ARG A N 1
ATOM 1821 C CA . ARG A 1 217 ? -14.824 6.563 14.217 1.00 92.94 217 ARG A CA 1
ATOM 1822 C C . ARG A 1 217 ? -14.064 7.887 14.200 1.00 92.94 217 ARG A C 1
ATOM 1824 O O . ARG A 1 217 ? -14.614 8.873 13.724 1.00 92.94 217 ARG A O 1
ATOM 1831 N N . ILE A 1 218 ? -12.802 7.897 14.628 1.00 91.44 218 ILE A N 1
ATOM 1832 C CA . ILE A 1 218 ? -11.996 9.128 14.672 1.00 91.44 218 ILE A CA 1
ATOM 1833 C C . ILE A 1 218 ? -11.771 9.723 13.280 1.00 91.44 218 ILE A C 1
ATOM 1835 O O . ILE A 1 218 ? -11.876 10.938 13.132 1.00 91.44 218 ILE A O 1
ATOM 1839 N N . LEU A 1 219 ? -11.551 8.893 12.250 1.00 88.62 219 LEU A N 1
ATOM 1840 C CA . LEU A 1 219 ? -11.480 9.374 10.868 1.00 88.62 219 LEU A CA 1
ATOM 1841 C C . LEU A 1 219 ? -12.792 10.044 10.457 1.00 88.62 219 LEU A C 1
ATOM 1843 O O . LEU A 1 219 ? -12.766 11.141 9.917 1.00 88.62 219 LEU A O 1
ATOM 1847 N N . SER A 1 220 ? -13.933 9.430 10.783 1.00 87.06 220 SER A N 1
ATOM 1848 C CA . SER A 1 220 ? -15.256 9.990 10.477 1.00 87.06 220 SER A CA 1
ATOM 1849 C C . SER A 1 220 ? -15.505 11.341 11.161 1.00 87.06 220 SER A C 1
ATOM 1851 O O . SER A 1 220 ? -16.119 12.225 10.570 1.00 87.06 220 SER A O 1
ATOM 1853 N N . GLU A 1 221 ? -15.031 11.512 12.396 1.00 85.94 221 GLU A N 1
ATOM 1854 C CA . GLU A 1 221 ? -15.208 12.735 13.193 1.00 85.94 221 GLU A CA 1
ATOM 1855 C C . GLU A 1 221 ? -14.325 13.902 12.722 1.00 85.94 221 GLU A C 1
ATOM 1857 O O . GLU A 1 221 ? -14.727 15.054 12.861 1.00 85.94 221 GLU A O 1
ATOM 1862 N N . HIS A 1 222 ? -13.148 13.620 12.151 1.00 76.00 222 HIS A N 1
ATOM 1863 C CA . HIS A 1 222 ? -12.151 14.633 11.761 1.00 76.00 222 HIS A CA 1
ATOM 1864 C C . HIS A 1 222 ? -12.206 15.022 10.272 1.00 76.00 222 HIS A C 1
ATOM 1866 O O . HIS A 1 222 ? -11.340 15.748 9.786 1.00 76.00 222 HIS A O 1
ATOM 1872 N N . LEU A 1 223 ? -13.226 14.555 9.547 1.00 66.06 223 LEU A N 1
ATOM 1873 C CA . LEU A 1 223 ? -13.519 14.941 8.159 1.00 66.06 223 LEU A CA 1
ATOM 1874 C C . LEU A 1 223 ? -14.403 16.193 8.038 1.00 66.06 223 LEU A C 1
ATOM 1876 O O . LEU A 1 223 ? -14.750 16.574 6.919 1.00 66.06 223 LEU A O 1
ATOM 1880 N N . LEU A 1 224 ? -14.807 16.781 9.171 1.00 52.75 224 LEU A N 1
ATOM 1881 C CA . LEU A 1 224 ? -15.730 17.917 9.268 1.00 52.75 224 LEU A CA 1
ATOM 1882 C C . LEU A 1 224 ? -15.006 19.261 9.374 1.00 52.75 224 LEU A C 1
ATOM 1884 O O . LEU A 1 224 ? -14.085 19.374 10.213 1.00 52.75 224 LEU A O 1
#

Sequence (224 aa):
MISIINWPFLHYWLYAAFPHCYGLQNYLLKYLPYSQEWIYQMFGTDTKQEITPVIHKVAIDGKEIIIQMYRYHVEYRMDGKELYKPCISYHAIKSLDNDTFMLLLPIIDMFEKVENDYPDLKPDLHRILAQTGLPKEHLEDIVYSLDIGLLHDDGAEDAPLWYLRQETATSLYIAEWWPYVREFHLYCQNFLSDDIDSLNIYISVPEGEDAYLFGKRILSEHLL

Foldseek 3Di:
DQFQQDVLNVLQCQQALQPLLPLSNVVCCVPPNDDVVSLCVQFNDQLQDDGAFDWDWDDFPNWIKIWGHTRRHIWIDIPNHTDFAQDAALVRQLPPDLRSNSSNLSRHDLVPDPDDDPPCQLVSQLVSNVSHNDDPVCSNSNSVSSSCCSNCSVVDPFFFRGWDWDDHSFKIWIWGAGPVQQKTFIWMDGPPDPDRPIDGDIGHDDPPDDSVVVRVVVSVVPVD

Secondary structure (DSSP, 8-state):
---TTSHHHHHHHHHHH-TT-HHHHHHHHHHS---HHHHHHHH-S-TTSPPPPEEEEEEETTEEEEEEE-SS-EEEEETTEEE-S--B-HHHHTTS-HHHHHHHGGGB-TTS-SSS--TTHHHHHHHHHTTSS--GGGHHHHHHHHHHHHHHGGG-SS--SEEEEEE-SSEEEEEEEETTTTEEEEEEEESS-SS----EEEEEPPTT--HHHHHHHHHHHTT-

Radius of gyration: 17.36 Å; chains: 1; bounding box: 35×44×47 Å

pLDDT: mean 84.22, std 12.65, range [43.09, 97.06]